Protein AF-A0A935AKH1-F1 (afdb_monomer_lite)

Secondary structure (DSSP, 8-state):
-PPP------PPP---SS-SSS-HHHHHHHT--TT-TTS--GGG--S-------SSSSSS-HHHHHHTTTT-TT------TT-TTS--GGG--S-------SSSSSS-HHHHHHTTTT-TT-TTS---TT-TTS--TTT-----TTGGGS-SS-SS--TTT-SSTTS-----EEEEEETTS-EEEESSTTSS--TTSS-EEEEEE-S--SEEEEETTTTEEEEE--GGGTTSEEEEEEEEEE--SSSPEEEEEEEEEEEE------------------TT--S---THHHHTT-STTPPPSS-SSPPPPS-----SS---------S-----S-SS-----SS------

Radius of gyration: 46.67 Å; chains: 1; bounding box: 140×55×123 Å

Foldseek 3Di:
DDDDDDDDDDDPPQDQQQQLQAHPVNCVVVVFDSNDSLRDDLVRRDGQGDAQDQNQQLQAGSNCQQCPPVSHHVPHPPADSNDSLRDDLVRRDGQGDAQDQNCQLQAGSNCQCCFPVSHNVVPPRHFDSNQSLTDDPVRHHHGDPVQQQDQNLFQQDRNVRAPCSNAFWFEAAEEEAEAPDKDKDQRCPPGRHDALRQKDKDFPDKFFPFDWDDHSNRNIIITHGDPVCAQHKIKTKMKIWDVPPPPIRIDIYMYIYHYHYDDDDDPDDDDDDADDDDPPDPDDHDCVCVVQQNPQQGDGPDDPDDDDDRDDDPPDDDDDDPDDPDPDDDPPDDPDDDDDPDDDDDDDD

Sequence (349 aa):
MCDQATVTITIPASGDSDGDGVTDAQESIDGTDPNNPCSLVLASVSQIATSTGDCDGDGVTNAAEINGPDGAVGGGDGTNPTNPCSLNVSQVTLTATSTGDCDGDGVTNADEINGTDGNPLTTTDNTDANDPCDDNAVDQGTPSATWLAADCDGDGNPNSTDNNPLTPTALNDSGTAALGSTTTINILSNDDFLPNDGNTITRTGGTAGGTVTFNPITGTMDYTPLASEVGTSVTVIYTVCNPVPNPDVCATATVTINVISSCVTPILKVLLEGPIVDNGSTGTMTTKLFNLGYLPGQQPSTFLGIATPAGQPYDTAPWFYAGSEGDAYTTALGSQSRISNQYNRLGFG

Structure (mmCIF, N/CA/C/O backbone):
data_AF-A0A935AKH1-F1
#
_entry.id   AF-A0A935AKH1-F1
#
loop_
_atom_site.group_PDB
_atom_site.id
_atom_site.type_symbol
_atom_site.label_atom_id
_atom_site.label_alt_id
_atom_site.label_comp_id
_atom_site.label_asym_id
_atom_site.label_entity_id
_atom_site.label_seq_id
_atom_site.pdbx_PDB_ins_code
_atom_site.Cartn_x
_atom_site.Cartn_y
_atom_site.Cartn_z
_atom_site.occupancy
_atom_site.B_iso_or_equiv
_atom_site.auth_seq_id
_atom_site.auth_comp_id
_atom_site.auth_asym_id
_atom_site.auth_atom_id
_atom_site.pdbx_PDB_model_num
ATOM 1 N N . MET A 1 1 ? 67.506 -9.801 -47.877 1.00 52.47 1 MET A N 1
ATOM 2 C CA . MET A 1 1 ? 66.490 -9.530 -46.843 1.00 52.47 1 MET A CA 1
ATOM 3 C C . MET A 1 1 ? 65.320 -8.892 -47.554 1.00 52.47 1 MET A C 1
ATOM 5 O O . MET A 1 1 ? 65.540 -7.912 -48.251 1.00 52.47 1 MET A O 1
ATOM 9 N N . CYS A 1 2 ? 64.142 -9.503 -47.498 1.00 60.38 2 CYS A N 1
ATOM 10 C CA . CYS A 1 2 ? 62.928 -8.878 -48.010 1.00 60.38 2 CYS A CA 1
ATOM 11 C C . CYS A 1 2 ? 62.352 -8.048 -46.865 1.00 60.38 2 CYS A C 1
ATOM 13 O O . CYS A 1 2 ? 62.037 -8.623 -45.824 1.00 60.38 2 CYS A O 1
ATOM 15 N N . ASP A 1 3 ? 62.270 -6.732 -47.043 1.00 67.00 3 ASP A N 1
ATOM 16 C CA . ASP A 1 3 ? 61.523 -5.880 -46.123 1.00 67.00 3 ASP A CA 1
ATOM 17 C C . ASP A 1 3 ? 60.034 -6.134 -46.333 1.00 67.00 3 ASP A C 1
ATOM 19 O O . ASP A 1 3 ? 59.537 -6.115 -47.462 1.00 67.00 3 ASP A O 1
ATOM 23 N N . GLN A 1 4 ? 59.330 -6.398 -45.238 1.00 72.50 4 GLN A N 1
ATOM 24 C CA . GLN A 1 4 ? 57.878 -6.349 -45.213 1.00 72.50 4 GLN A CA 1
ATOM 25 C C . GLN A 1 4 ? 57.460 -4.997 -44.648 1.00 72.50 4 GLN A C 1
ATOM 27 O O . GLN A 1 4 ? 57.942 -4.583 -43.595 1.00 72.50 4 GLN A O 1
ATOM 32 N N . ALA A 1 5 ? 56.549 -4.331 -45.352 1.00 71.38 5 ALA A N 1
ATOM 33 C CA . ALA A 1 5 ? 55.847 -3.159 -44.862 1.00 71.38 5 ALA A CA 1
ATOM 34 C C . ALA A 1 5 ? 54.403 -3.561 -44.563 1.00 71.38 5 ALA A C 1
ATOM 36 O O . ALA A 1 5 ? 53.692 -4.046 -45.444 1.00 71.38 5 ALA A O 1
ATOM 37 N N . THR A 1 6 ? 53.982 -3.361 -43.319 1.00 74.31 6 THR A N 1
ATOM 38 C CA . THR A 1 6 ? 52.599 -3.570 -42.894 1.00 74.31 6 THR A CA 1
ATOM 39 C C . THR A 1 6 ? 51.858 -2.243 -43.011 1.00 74.31 6 THR A C 1
ATOM 41 O O . THR A 1 6 ? 52.275 -1.249 -42.420 1.00 74.31 6 THR A O 1
ATOM 44 N N . VAL A 1 7 ? 50.771 -2.222 -43.783 1.00 70.94 7 VAL A N 1
ATOM 45 C CA . VAL A 1 7 ? 49.838 -1.091 -43.848 1.00 70.94 7 VAL A CA 1
ATOM 46 C C . VAL A 1 7 ? 48.686 -1.392 -42.901 1.00 70.94 7 VAL A C 1
ATOM 48 O O . VAL A 1 7 ? 47.939 -2.343 -43.119 1.00 70.94 7 VAL A O 1
ATOM 51 N N . THR A 1 8 ? 48.541 -0.582 -41.858 1.00 66.38 8 THR A N 1
ATOM 52 C CA . THR A 1 8 ? 47.370 -0.619 -40.981 1.00 66.38 8 THR A CA 1
ATOM 53 C C . THR A 1 8 ? 46.336 0.355 -41.537 1.00 66.38 8 THR A C 1
ATOM 55 O O . THR A 1 8 ? 46.563 1.563 -41.537 1.00 66.38 8 THR A O 1
ATOM 58 N N . ILE A 1 9 ? 45.221 -0.167 -42.051 1.00 68.88 9 ILE A N 1
ATOM 59 C CA . ILE A 1 9 ? 44.041 0.631 -42.399 1.00 68.88 9 ILE A CA 1
ATOM 60 C C . ILE A 1 9 ? 43.124 0.597 -41.182 1.00 68.88 9 ILE A C 1
ATOM 62 O O . ILE A 1 9 ? 42.572 -0.452 -40.859 1.00 68.88 9 ILE A O 1
ATOM 66 N N . THR A 1 10 ? 42.970 1.731 -40.507 1.00 55.59 10 THR A N 1
ATOM 67 C CA . THR A 1 10 ? 41.922 1.906 -39.500 1.00 55.59 10 THR A CA 1
ATOM 68 C C . THR A 1 10 ? 40.667 2.365 -40.232 1.00 55.59 10 THR A C 1
ATOM 70 O O . THR A 1 10 ? 40.641 3.477 -40.758 1.00 55.59 10 THR A O 1
ATOM 73 N N . ILE A 1 11 ? 39.650 1.508 -40.314 1.00 57.16 11 ILE A N 1
ATOM 74 C CA . ILE A 1 11 ? 38.306 1.950 -40.698 1.00 57.16 11 ILE A CA 1
ATOM 75 C C . ILE A 1 11 ? 37.752 2.671 -39.460 1.00 57.16 11 ILE A C 1
ATOM 77 O O . ILE A 1 11 ? 37.798 2.071 -38.382 1.00 57.16 11 ILE A O 1
ATOM 81 N N . PRO A 1 12 ? 37.324 3.945 -39.546 1.00 54.28 12 PRO A N 1
ATOM 82 C CA . PRO A 1 12 ? 36.590 4.549 -38.441 1.00 54.28 12 PRO A CA 1
ATOM 83 C C . PRO A 1 12 ? 35.407 3.635 -38.122 1.00 54.28 12 PRO A C 1
ATOM 85 O O . PRO A 1 12 ? 34.821 3.078 -39.052 1.00 54.28 12 PRO A O 1
ATOM 88 N N . ALA A 1 13 ? 35.101 3.432 -36.837 1.00 59.53 13 ALA A N 1
ATOM 89 C CA . ALA A 1 13 ? 33.867 2.750 -36.467 1.00 59.53 13 ALA A CA 1
ATOM 90 C C . ALA A 1 13 ? 32.735 3.363 -37.304 1.00 59.53 13 ALA A C 1
ATOM 92 O O . ALA A 1 13 ? 32.720 4.583 -37.506 1.00 59.53 13 ALA A O 1
ATOM 93 N N . SER A 1 14 ? 31.907 2.512 -37.910 1.00 68.81 14 SER A N 1
ATOM 94 C CA . SER A 1 14 ? 30.704 2.953 -38.615 1.00 68.81 14 SER A CA 1
ATOM 95 C C . SER A 1 14 ? 30.024 4.013 -37.755 1.00 68.81 14 SER A C 1
ATOM 97 O O . SER A 1 14 ? 29.834 3.778 -36.562 1.00 68.81 14 SER A O 1
ATOM 99 N N . GLY A 1 15 ? 29.787 5.192 -38.338 1.00 86.69 15 GLY A N 1
ATOM 100 C CA . GLY A 1 15 ? 29.169 6.300 -37.620 1.00 86.69 15 GLY A CA 1
ATOM 101 C C . GLY A 1 15 ? 27.880 5.838 -36.951 1.00 86.69 15 GLY A C 1
ATOM 102 O O . GLY A 1 15 ? 27.186 4.977 -37.489 1.00 86.69 15 GLY A O 1
ATOM 103 N N . ASP A 1 16 ? 27.659 6.360 -35.759 1.00 91.75 16 ASP A N 1
ATOM 104 C CA . ASP A 1 16 ? 26.397 6.332 -35.037 1.00 91.75 16 ASP A CA 1
ATOM 105 C C . ASP A 1 16 ? 26.045 7.814 -34.883 1.00 91.75 16 ASP A C 1
ATOM 107 O O . ASP A 1 16 ? 26.740 8.559 -34.177 1.00 91.75 16 ASP A O 1
ATOM 111 N N . SER A 1 17 ? 25.131 8.281 -35.730 1.00 94.06 17 SER A N 1
ATOM 112 C CA . SER A 1 17 ? 24.867 9.705 -35.924 1.00 94.06 17 SER A CA 1
ATOM 113 C C . SER A 1 17 ? 23.978 10.300 -34.828 1.00 94.06 17 SER A C 1
ATOM 115 O O . SER A 1 17 ? 24.107 11.499 -34.553 1.00 94.06 17 SER A O 1
ATOM 117 N N . ASP A 1 18 ? 23.135 9.501 -34.174 1.00 93.25 18 ASP A N 1
ATOM 118 C CA . ASP A 1 18 ? 22.267 9.930 -33.070 1.00 93.25 18 ASP A CA 1
ATOM 119 C C . ASP A 1 18 ? 22.686 9.418 -31.683 1.00 93.25 18 ASP A C 1
ATOM 121 O O . ASP A 1 18 ? 22.191 9.914 -30.664 1.00 93.25 18 ASP A O 1
ATOM 125 N N . GLY A 1 19 ? 23.666 8.520 -31.630 1.00 93.06 19 GLY A N 1
ATOM 126 C CA . GLY A 1 19 ? 24.268 8.028 -30.407 1.00 93.06 19 GLY A CA 1
ATOM 127 C C . GLY A 1 19 ? 23.458 6.933 -29.718 1.00 93.06 19 GLY A C 1
ATOM 128 O O . GLY A 1 19 ? 23.637 6.764 -28.508 1.00 93.06 19 GLY A O 1
ATOM 129 N N . ASP A 1 20 ? 22.553 6.231 -30.396 1.00 92.31 20 ASP A N 1
ATOM 130 C CA . ASP A 1 20 ? 21.750 5.151 -29.806 1.00 92.31 20 ASP A CA 1
ATOM 131 C C . ASP A 1 20 ? 22.506 3.812 -29.650 1.00 92.31 20 ASP A C 1
ATOM 133 O O . ASP A 1 20 ? 21.979 2.845 -29.100 1.00 92.31 20 ASP A O 1
ATOM 137 N N . GLY A 1 21 ? 23.771 3.745 -30.076 1.00 91.06 21 GLY A N 1
ATOM 138 C CA . GLY A 1 21 ? 24.605 2.547 -29.993 1.00 91.06 21 GLY A CA 1
ATOM 139 C C . GLY A 1 21 ? 24.382 1.544 -31.134 1.00 91.06 21 GLY A C 1
ATOM 140 O O . GLY A 1 21 ? 25.102 0.535 -31.215 1.00 91.06 21 GLY A O 1
ATOM 141 N N . VAL A 1 22 ? 23.437 1.804 -32.037 1.00 92.62 22 VAL A N 1
ATOM 142 C CA . VAL A 1 22 ? 23.293 1.162 -33.345 1.00 92.62 22 VAL A CA 1
ATOM 143 C C . VAL A 1 22 ? 24.094 1.981 -34.366 1.00 92.62 22 VAL A C 1
ATOM 145 O O . VAL A 1 22 ? 24.431 3.138 -34.173 1.00 92.62 22 VAL A O 1
ATOM 148 N N . THR A 1 23 ? 24.572 1.339 -35.429 1.00 94.38 23 THR A N 1
ATOM 149 C CA . THR A 1 23 ? 25.390 2.033 -36.442 1.00 94.38 23 THR A CA 1
ATOM 150 C C . THR A 1 23 ? 24.501 2.482 -37.594 1.00 94.38 23 THR A C 1
ATOM 152 O O . THR A 1 23 ? 23.679 1.671 -38.020 1.00 94.38 23 THR A O 1
ATOM 155 N N . ASP A 1 24 ? 24.767 3.632 -38.225 1.00 94.62 24 ASP A N 1
ATOM 156 C CA . ASP A 1 24 ? 23.987 4.136 -39.374 1.00 94.62 24 ASP A CA 1
ATOM 157 C C . ASP A 1 24 ? 23.823 3.067 -40.485 1.00 94.62 24 ASP A C 1
ATOM 159 O O . ASP A 1 24 ? 22.834 2.999 -41.220 1.00 94.62 24 ASP A O 1
ATOM 163 N N . ALA A 1 25 ? 24.840 2.208 -40.642 1.00 93.75 25 ALA A N 1
ATOM 164 C CA . ALA A 1 25 ? 24.838 1.109 -41.602 1.00 93.75 25 ALA A CA 1
ATOM 165 C C . ALA A 1 25 ? 23.914 -0.050 -41.190 1.00 93.75 25 ALA A C 1
ATOM 167 O O . ALA A 1 25 ? 23.281 -0.656 -42.055 1.00 93.75 25 ALA A O 1
ATOM 168 N N . GLN A 1 26 ? 23.862 -0.365 -39.896 1.00 95.50 26 GLN A N 1
ATOM 169 C CA . GLN A 1 26 ? 22.974 -1.376 -39.322 1.00 95.50 26 GLN A CA 1
ATOM 170 C C . GLN A 1 26 ? 21.524 -0.883 -39.324 1.00 95.50 26 GLN A C 1
ATOM 172 O O . GLN A 1 26 ? 20.628 -1.619 -39.719 1.00 95.50 26 GLN A O 1
ATOM 177 N N . GLU A 1 27 ? 21.299 0.389 -39.035 1.00 95.62 27 GLU A N 1
ATOM 178 C CA . GLU A 1 27 ? 19.983 1.018 -39.112 1.00 95.62 27 GLU A CA 1
ATOM 179 C C . GLU A 1 27 ? 19.415 1.045 -40.529 1.00 95.62 27 GLU A C 1
ATOM 181 O O . GLU A 1 27 ? 18.243 0.748 -40.758 1.00 95.62 27 GLU A O 1
ATOM 186 N N . SER A 1 28 ? 20.269 1.273 -41.531 1.00 94.62 28 SER A N 1
ATOM 187 C CA . SER A 1 28 ? 19.867 1.119 -42.930 1.00 94.62 28 SER A CA 1
ATOM 188 C C . SER A 1 28 ? 19.443 -0.316 -43.282 1.00 94.62 28 SER A C 1
ATOM 190 O O . SER A 1 28 ? 18.706 -0.491 -44.258 1.00 94.62 28 SER A O 1
ATOM 192 N N . ILE A 1 29 ? 19.938 -1.333 -42.568 1.00 95.50 29 ILE A N 1
ATOM 193 C CA . ILE A 1 29 ? 19.536 -2.738 -42.743 1.00 95.50 29 ILE A CA 1
ATOM 194 C C . ILE A 1 29 ? 18.216 -3.000 -42.013 1.00 95.50 29 ILE A C 1
ATOM 196 O O . ILE A 1 29 ? 17.336 -3.652 -42.580 1.00 95.50 29 ILE A O 1
ATOM 200 N N . ASP A 1 30 ? 18.075 -2.469 -40.801 1.00 95.38 30 ASP A N 1
ATOM 201 C CA . ASP A 1 30 ? 16.908 -2.667 -39.938 1.00 95.38 30 ASP A CA 1
ATOM 202 C C . ASP A 1 30 ? 15.709 -1.791 -40.345 1.00 95.38 30 ASP A C 1
ATOM 204 O O . ASP A 1 30 ? 14.566 -2.093 -39.999 1.00 95.38 30 ASP A O 1
ATOM 208 N N . GLY A 1 31 ? 15.942 -0.759 -41.162 1.00 95.44 31 GLY A N 1
ATOM 209 C CA . GLY A 1 31 ? 14.920 0.178 -41.624 1.00 95.44 31 GLY A CA 1
ATOM 210 C C . GLY A 1 31 ? 14.567 1.252 -40.593 1.00 95.44 31 GLY A C 1
ATOM 211 O O . GLY A 1 31 ? 13.449 1.769 -40.636 1.00 95.44 31 GLY A O 1
ATOM 212 N N . THR A 1 32 ? 15.494 1.561 -39.688 1.00 96.56 32 THR A N 1
ATOM 213 C CA . THR A 1 32 ? 15.386 2.613 -38.668 1.00 96.56 32 THR A CA 1
ATOM 214 C C . THR A 1 32 ? 15.976 3.937 -39.177 1.00 96.56 32 THR A C 1
ATOM 216 O O . THR A 1 32 ? 16.558 3.974 -40.265 1.00 96.56 32 THR A O 1
ATOM 219 N N . ASP A 1 33 ? 15.738 5.049 -38.471 1.00 95.44 33 ASP A N 1
ATOM 220 C CA . ASP A 1 33 ? 16.237 6.384 -38.845 1.00 95.44 33 ASP A CA 1
ATOM 221 C C . ASP A 1 33 ? 17.557 6.720 -38.128 1.00 95.44 33 ASP A C 1
ATOM 223 O O . ASP A 1 33 ? 17.484 7.024 -36.942 1.00 95.44 33 ASP A O 1
ATOM 227 N N . PRO A 1 34 ? 18.694 6.834 -38.854 1.00 95.12 34 PRO A N 1
ATOM 228 C CA . PRO A 1 34 ? 20.008 7.089 -38.253 1.00 95.12 34 PRO A CA 1
ATOM 229 C C . PRO A 1 34 ? 20.215 8.421 -37.542 1.00 95.12 34 PRO A C 1
ATOM 231 O O . PRO A 1 3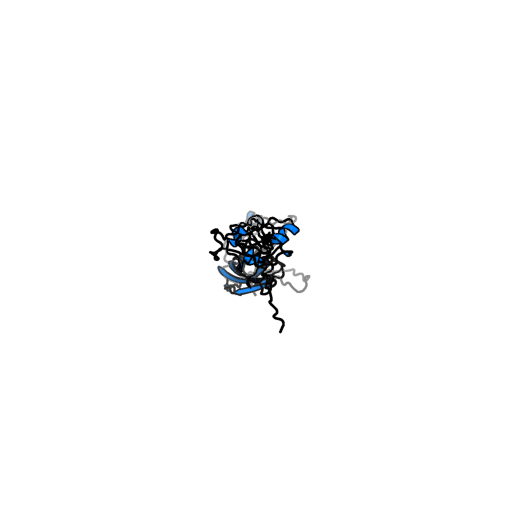4 ? 21.326 8.756 -37.147 1.00 95.12 34 PRO A O 1
ATOM 234 N N . ASN A 1 35 ? 19.199 9.278 -37.503 1.00 95.50 35 ASN A N 1
ATOM 235 C CA . ASN A 1 35 ? 19.272 10.567 -36.819 1.00 95.50 35 ASN A CA 1
ATOM 236 C C . ASN A 1 35 ? 18.228 10.678 -35.703 1.00 95.50 35 ASN A C 1
ATOM 238 O O . ASN A 1 35 ? 17.966 11.789 -35.227 1.00 95.50 35 ASN A O 1
ATOM 242 N N . ASN A 1 36 ? 17.583 9.574 -35.335 1.00 95.62 36 ASN A N 1
ATOM 243 C CA . ASN A 1 36 ? 16.564 9.531 -34.309 1.00 95.62 36 ASN A CA 1
ATOM 244 C C . ASN A 1 36 ? 16.854 8.394 -33.319 1.00 95.62 36 ASN A C 1
ATOM 246 O O . ASN A 1 36 ? 16.459 7.256 -33.580 1.00 95.62 36 ASN A O 1
ATOM 250 N N . PRO A 1 37 ? 17.361 8.715 -32.115 1.00 94.56 37 PRO A N 1
ATOM 251 C CA . PRO A 1 37 ? 17.807 7.694 -31.175 1.00 94.56 37 PRO A CA 1
ATOM 252 C C . PRO A 1 37 ? 16.653 6.873 -30.576 1.00 94.56 37 PRO A C 1
ATOM 254 O O . PRO A 1 37 ? 16.883 5.873 -29.907 1.00 94.56 37 PRO A O 1
ATOM 257 N N . CYS A 1 38 ? 15.400 7.288 -30.802 1.00 96.06 38 CYS A N 1
ATOM 258 C CA . CYS A 1 38 ? 14.198 6.537 -30.423 1.00 96.06 38 CYS A CA 1
ATOM 259 C C . CYS A 1 38 ? 13.724 5.576 -31.518 1.00 96.06 38 CYS A C 1
ATOM 261 O O . CYS A 1 38 ? 12.693 4.921 -31.368 1.00 96.06 38 CYS A O 1
ATOM 263 N N . SER A 1 39 ? 14.421 5.528 -32.654 1.00 96.06 39 SER A N 1
ATOM 264 C CA . SER A 1 39 ? 14.113 4.634 -33.762 1.00 96.06 39 SER A CA 1
ATOM 265 C C . SER A 1 39 ? 14.889 3.317 -33.689 1.00 96.06 39 SER A C 1
ATOM 267 O O . SER A 1 39 ? 14.785 2.543 -34.633 1.00 96.06 39 SER A O 1
ATOM 269 N N . LEU A 1 40 ? 15.634 3.040 -32.622 1.00 92.69 40 LEU A N 1
ATOM 270 C CA . LEU A 1 40 ? 16.550 1.905 -32.532 1.00 92.69 40 LEU A CA 1
ATOM 271 C C . LEU A 1 40 ? 15.873 0.522 -32.537 1.00 92.69 40 LEU A C 1
ATOM 273 O O . LEU A 1 40 ? 14.742 0.333 -32.084 1.00 92.69 40 LEU A O 1
ATOM 277 N N . VAL A 1 41 ? 16.626 -0.496 -32.962 1.00 93.06 41 VAL A N 1
ATOM 278 C CA . VAL A 1 41 ? 16.338 -1.903 -32.642 1.00 93.06 41 VAL A CA 1
ATOM 279 C C . VAL A 1 41 ? 17.305 -2.341 -31.549 1.00 93.06 41 VAL A C 1
ATOM 281 O O . VAL A 1 41 ? 18.489 -2.533 -31.810 1.00 93.06 41 VAL A O 1
ATOM 284 N N . LEU A 1 42 ? 16.800 -2.564 -30.332 1.00 89.88 42 LEU A N 1
ATOM 285 C CA . LEU A 1 42 ? 17.633 -2.861 -29.156 1.00 89.88 42 LEU A CA 1
ATOM 286 C C . LEU A 1 42 ? 18.575 -4.068 -29.353 1.00 89.88 42 LEU A C 1
ATOM 288 O O . LEU A 1 42 ? 19.709 -4.070 -28.887 1.00 89.88 42 LEU A O 1
ATOM 292 N N . ALA A 1 43 ? 18.146 -5.088 -30.104 1.00 89.62 43 ALA A N 1
ATOM 293 C CA . ALA A 1 43 ? 18.972 -6.263 -30.411 1.00 89.62 43 ALA A CA 1
ATOM 294 C C . ALA A 1 43 ? 20.143 -5.982 -31.379 1.00 89.62 43 ALA A C 1
ATOM 296 O O . ALA A 1 43 ? 21.029 -6.827 -31.520 1.00 89.62 43 ALA A O 1
ATOM 297 N N . SER A 1 44 ? 20.134 -4.830 -32.052 1.00 92.00 44 SER A N 1
ATOM 298 C CA . SER A 1 44 ? 21.147 -4.397 -33.021 1.00 92.00 44 SER A CA 1
ATOM 299 C C . SER A 1 44 ? 22.206 -3.472 -32.413 1.00 92.00 44 SER A C 1
ATOM 301 O O . SER A 1 44 ? 23.173 -3.119 -33.096 1.00 92.00 44 SER A O 1
ATOM 303 N N . VAL A 1 45 ? 22.061 -3.104 -31.135 1.00 90.00 45 VAL A N 1
ATOM 304 C CA . VAL A 1 45 ? 23.052 -2.308 -30.405 1.00 90.00 45 VAL A CA 1
ATOM 305 C C . VAL A 1 45 ? 24.396 -3.037 -30.404 1.00 90.00 45 VAL A C 1
ATOM 307 O O . VAL A 1 45 ? 24.507 -4.206 -30.030 1.00 90.00 45 VAL A O 1
ATOM 310 N N . SER A 1 46 ? 25.439 -2.338 -30.846 1.00 89.12 46 SER A N 1
ATOM 311 C CA . SER A 1 46 ? 26.790 -2.897 -30.987 1.00 89.12 46 SER A CA 1
ATOM 312 C C . SER A 1 46 ? 27.910 -1.930 -30.593 1.00 89.12 46 SER A C 1
ATOM 314 O O . SER A 1 46 ? 29.081 -2.321 -30.579 1.00 89.12 46 SER A O 1
ATOM 316 N N . GLN A 1 47 ? 27.564 -0.692 -30.239 1.00 88.19 47 GLN A N 1
ATOM 317 C CA . GLN A 1 47 ? 28.466 0.345 -29.745 1.00 88.19 47 GLN A CA 1
ATOM 318 C C . GLN A 1 47 ? 27.986 0.878 -28.388 1.00 88.19 47 GLN A C 1
ATOM 320 O O . GLN A 1 47 ? 26.889 0.563 -27.938 1.00 88.19 47 GLN A O 1
ATOM 325 N N . ILE A 1 48 ? 28.839 1.661 -27.721 1.00 86.62 48 ILE A N 1
ATOM 326 C CA . ILE A 1 48 ? 28.448 2.391 -26.509 1.00 86.62 48 ILE A CA 1
ATOM 327 C C . ILE A 1 48 ? 27.486 3.497 -26.927 1.00 86.62 48 ILE A C 1
ATOM 329 O O . ILE A 1 48 ? 27.871 4.359 -27.720 1.00 86.62 48 ILE A O 1
ATOM 333 N N . ALA A 1 49 ? 26.280 3.489 -26.366 1.00 90.06 49 ALA A N 1
ATOM 334 C CA . ALA A 1 49 ? 25.318 4.557 -26.585 1.00 90.06 49 ALA A CA 1
ATOM 335 C C . ALA A 1 49 ? 25.800 5.853 -25.914 1.00 90.06 49 ALA A C 1
ATOM 337 O O . ALA A 1 49 ? 26.385 5.843 -24.830 1.00 90.06 49 ALA A O 1
ATOM 338 N N . THR A 1 50 ? 25.567 6.988 -26.561 1.00 91.88 50 THR A N 1
ATOM 339 C CA . THR A 1 50 ? 25.913 8.328 -26.061 1.00 91.88 50 THR A CA 1
ATOM 340 C C . THR A 1 50 ? 24.725 9.287 -26.052 1.00 91.88 50 THR A C 1
ATOM 342 O O . THR A 1 50 ? 24.856 10.410 -25.562 1.00 91.88 50 THR A O 1
ATOM 345 N N . SER A 1 51 ? 23.567 8.848 -26.550 1.00 92.62 51 SER A N 1
ATOM 346 C CA . SER A 1 51 ? 22.326 9.609 -26.530 1.00 92.62 51 SER A CA 1
ATOM 347 C C . SER A 1 51 ? 21.881 9.892 -25.094 1.00 92.62 51 SER A C 1
ATOM 349 O O . SER A 1 51 ? 21.591 8.988 -24.314 1.00 92.62 51 SER A O 1
ATOM 351 N N . THR A 1 52 ? 21.824 11.176 -24.745 1.00 93.00 52 THR A N 1
ATOM 352 C CA . THR A 1 52 ? 21.324 11.660 -23.448 1.00 93.00 52 THR A CA 1
ATOM 353 C C . THR A 1 52 ? 19.830 11.992 -23.494 1.00 93.00 52 THR A C 1
ATOM 355 O O . THR A 1 52 ? 19.352 12.731 -22.636 1.00 93.00 52 THR A O 1
ATOM 358 N N . GLY A 1 53 ? 19.130 11.572 -24.552 1.00 94.38 53 GLY A N 1
ATOM 359 C CA . GLY A 1 53 ? 17.674 11.656 -24.627 1.00 94.38 53 GLY A CA 1
ATOM 360 C C . GLY A 1 53 ? 17.012 10.593 -23.754 1.00 94.38 53 GLY A C 1
ATOM 361 O O . GLY A 1 53 ? 17.700 9.736 -23.208 1.00 94.38 53 GLY A O 1
ATOM 362 N N . ASP A 1 54 ? 15.694 10.680 -23.656 1.00 95.62 54 ASP A N 1
ATOM 363 C CA . ASP A 1 54 ? 14.816 9.761 -22.933 1.00 95.62 54 ASP A CA 1
ATOM 364 C C . ASP A 1 54 ? 13.627 9.496 -23.863 1.00 95.62 54 ASP A C 1
ATOM 366 O O . ASP A 1 54 ? 12.854 10.407 -24.185 1.00 95.62 54 ASP A O 1
ATOM 370 N N . CYS A 1 55 ? 13.602 8.303 -24.444 1.00 95.50 55 CYS A N 1
ATOM 371 C CA . CYS A 1 55 ? 12.719 7.983 -25.557 1.00 95.50 55 CYS A CA 1
ATOM 372 C C . CYS A 1 55 ? 11.337 7.493 -25.127 1.00 95.50 55 CYS A C 1
ATOM 374 O O . CYS A 1 55 ? 10.382 7.661 -25.894 1.00 95.50 55 CYS A O 1
ATOM 376 N N . ASP A 1 56 ? 11.209 6.932 -23.931 1.00 95.81 56 ASP A N 1
ATOM 377 C CA . ASP A 1 56 ? 9.937 6.489 -23.364 1.00 95.81 56 ASP A CA 1
ATOM 378 C C . ASP A 1 56 ? 9.423 7.378 -22.226 1.00 95.81 56 ASP A C 1
ATOM 380 O O . ASP A 1 56 ? 8.249 7.283 -21.854 1.00 95.81 56 ASP A O 1
ATOM 384 N N . GLY A 1 57 ? 10.237 8.327 -21.773 1.00 96.25 57 GLY A N 1
ATOM 385 C CA . GLY A 1 57 ? 9.866 9.341 -20.807 1.00 96.25 57 GLY A CA 1
ATOM 386 C C . GLY A 1 57 ? 9.992 8.872 -19.362 1.00 96.25 57 GLY A C 1
ATOM 387 O O . GLY A 1 57 ? 9.341 9.474 -18.506 1.00 96.25 57 GLY A O 1
ATOM 388 N N . ASP A 1 58 ? 10.735 7.811 -19.066 1.00 95.38 58 ASP A N 1
ATOM 389 C CA . ASP A 1 58 ? 10.877 7.278 -17.708 1.00 95.38 58 ASP A CA 1
ATOM 390 C C . ASP A 1 58 ? 11.894 8.045 -16.834 1.00 95.38 58 ASP A C 1
ATOM 392 O O . ASP A 1 58 ? 12.107 7.719 -15.668 1.00 95.38 58 ASP A O 1
ATOM 396 N N . GLY A 1 59 ? 12.502 9.112 -17.363 1.00 94.69 59 GLY A N 1
ATOM 397 C CA . GLY A 1 59 ? 13.475 9.937 -16.650 1.00 94.69 59 GLY A CA 1
ATOM 398 C C . GLY A 1 59 ? 14.889 9.345 -16.609 1.00 94.69 59 GLY A C 1
ATOM 399 O O . GLY A 1 59 ? 15.809 9.977 -16.061 1.00 94.69 59 GLY A O 1
ATOM 400 N N . VAL A 1 60 ? 15.102 8.170 -17.201 1.00 93.50 60 VAL A N 1
ATOM 401 C CA . VAL A 1 60 ? 16.405 7.551 -17.437 1.00 93.50 60 VAL A CA 1
ATOM 402 C C . VAL A 1 60 ? 16.846 7.868 -18.869 1.00 93.50 60 VAL A C 1
ATOM 404 O O . VAL A 1 60 ? 16.064 7.955 -19.805 1.00 93.50 60 VAL A O 1
ATOM 407 N N . THR A 1 61 ? 18.136 8.148 -19.066 1.00 94.12 61 THR A N 1
ATOM 408 C CA . THR A 1 61 ? 18.637 8.423 -20.423 1.00 94.12 61 THR A CA 1
ATOM 409 C C . THR A 1 61 ? 18.828 7.128 -21.205 1.00 94.12 61 THR A C 1
ATOM 411 O O . THR A 1 61 ? 19.414 6.201 -20.646 1.00 94.12 61 THR A O 1
ATOM 414 N N . ASN A 1 62 ? 18.578 7.135 -22.516 1.00 92.38 62 ASN A N 1
ATOM 415 C CA . ASN A 1 62 ? 18.825 5.990 -23.403 1.00 92.38 62 ASN A CA 1
ATOM 416 C C . ASN A 1 62 ? 20.236 5.399 -23.224 1.00 92.38 62 ASN A C 1
ATOM 418 O O . ASN A 1 62 ? 20.429 4.187 -23.206 1.00 92.38 62 ASN A O 1
ATOM 422 N N . ALA A 1 63 ? 21.262 6.251 -23.088 1.00 90.75 63 ALA A N 1
ATOM 423 C CA . ALA A 1 63 ? 22.628 5.790 -22.857 1.00 90.75 63 ALA A CA 1
ATOM 424 C C . ALA A 1 63 ? 22.819 5.113 -21.490 1.00 90.75 63 ALA A C 1
ATOM 426 O O . ALA A 1 63 ? 23.643 4.206 -21.386 1.00 90.75 63 ALA A O 1
ATOM 427 N N . ALA A 1 64 ? 22.114 5.551 -20.447 1.00 90.12 64 ALA A N 1
ATOM 428 C CA . ALA A 1 64 ? 22.180 4.916 -19.132 1.00 90.12 64 ALA A CA 1
ATOM 429 C C . ALA A 1 64 ? 21.533 3.528 -19.158 1.00 90.12 64 ALA A C 1
ATOM 431 O O . ALA A 1 64 ? 22.121 2.601 -18.619 1.00 90.12 64 ALA A O 1
ATOM 432 N N . GLU A 1 65 ? 20.408 3.386 -19.850 1.00 90.88 65 GLU A N 1
ATOM 433 C CA . GLU A 1 65 ? 19.695 2.117 -20.017 1.00 90.88 65 GLU A CA 1
ATOM 434 C C . GLU A 1 65 ? 20.453 1.116 -20.902 1.00 90.88 65 GLU A C 1
ATOM 436 O O . GLU A 1 65 ? 20.595 -0.063 -20.592 1.00 90.88 65 GLU A O 1
ATOM 441 N N . ILE A 1 66 ? 21.016 1.577 -22.023 1.00 88.81 66 ILE A N 1
ATOM 442 C CA . ILE A 1 66 ? 21.737 0.694 -22.951 1.00 88.81 66 ILE A CA 1
ATOM 443 C C . ILE A 1 66 ? 23.080 0.237 -22.370 1.00 88.81 66 ILE A C 1
ATOM 445 O O . ILE A 1 66 ? 23.483 -0.919 -22.544 1.00 88.81 66 ILE A O 1
ATOM 449 N N . ASN A 1 67 ? 23.814 1.147 -21.724 1.00 85.19 67 ASN A N 1
ATOM 450 C CA . ASN A 1 67 ? 25.161 0.855 -21.233 1.00 85.19 67 ASN A CA 1
ATOM 451 C C . ASN A 1 67 ? 25.182 0.320 -19.796 1.00 85.19 67 ASN A C 1
ATOM 453 O O . ASN A 1 67 ? 26.219 -0.189 -19.375 1.00 85.19 67 ASN A O 1
ATOM 457 N N . GLY A 1 68 ? 24.092 0.475 -19.040 1.00 74.62 68 GLY A N 1
ATOM 458 C CA . GLY A 1 68 ? 24.010 0.144 -17.622 1.00 74.62 68 GLY A CA 1
ATOM 459 C C . GLY A 1 68 ? 24.983 0.918 -16.708 1.00 74.62 68 GLY A C 1
ATOM 460 O O . GLY A 1 68 ? 25.783 1.749 -17.156 1.00 74.62 68 GLY A O 1
ATOM 461 N N . PRO A 1 69 ? 24.979 0.621 -15.391 1.00 68.31 69 PRO A N 1
ATOM 462 C CA . PRO A 1 69 ? 25.877 1.227 -14.404 1.00 68.31 69 PRO A CA 1
ATOM 463 C C . PRO A 1 69 ? 27.365 0.918 -14.623 1.00 68.31 69 PRO A C 1
ATOM 465 O O . PRO A 1 69 ? 28.223 1.626 -14.091 1.00 68.31 69 PRO A O 1
ATOM 468 N N . ASP A 1 70 ? 27.690 -0.163 -15.344 1.00 63.44 70 ASP A N 1
ATOM 469 C CA . ASP A 1 70 ? 29.069 -0.593 -15.600 1.00 63.44 70 ASP A CA 1
ATOM 470 C C . ASP A 1 70 ? 29.698 0.075 -16.837 1.00 63.44 70 ASP A C 1
ATOM 472 O O . ASP A 1 70 ? 30.917 -0.013 -17.030 1.00 63.44 70 ASP A O 1
ATOM 476 N N . GLY A 1 71 ? 28.894 0.802 -17.626 1.00 61.28 71 GLY A N 1
ATOM 477 C CA . GLY A 1 71 ? 29.338 1.564 -18.789 1.00 61.28 71 GLY A CA 1
ATOM 478 C C . GLY A 1 71 ? 29.872 0.686 -19.922 1.00 61.28 71 GLY A C 1
ATOM 479 O O . GLY A 1 71 ? 30.723 1.146 -20.691 1.00 61.28 71 GLY A O 1
ATOM 480 N N . ALA A 1 72 ? 29.439 -0.576 -20.005 1.00 63.66 72 ALA A N 1
ATOM 481 C CA . ALA A 1 72 ? 29.891 -1.536 -21.005 1.00 63.66 72 ALA A CA 1
ATOM 482 C C . ALA A 1 72 ? 28.767 -1.926 -21.980 1.00 63.66 72 ALA A C 1
ATOM 484 O O . ALA A 1 72 ? 27.636 -2.194 -21.586 1.00 63.66 72 ALA A O 1
ATOM 485 N N . VAL A 1 73 ? 29.100 -2.047 -23.274 1.00 59.06 73 VAL A N 1
ATOM 486 C CA . VAL A 1 73 ? 28.168 -2.564 -24.294 1.00 59.06 73 VAL A CA 1
ATOM 487 C C . VAL A 1 73 ? 27.746 -3.982 -23.911 1.00 59.06 73 VAL A C 1
ATOM 489 O O . VAL A 1 73 ? 28.587 -4.884 -23.859 1.00 59.06 73 VAL A O 1
ATOM 492 N N . GLY A 1 74 ? 26.452 -4.186 -23.653 1.00 57.41 74 GLY A N 1
ATOM 493 C CA . GLY A 1 74 ? 25.914 -5.489 -23.257 1.00 57.41 74 GLY A CA 1
ATOM 494 C C . GLY A 1 74 ? 26.280 -5.925 -21.830 1.00 57.41 74 GLY A C 1
ATOM 495 O O . GLY A 1 74 ? 26.194 -7.119 -21.539 1.00 57.41 74 GLY A O 1
ATOM 496 N N . GLY A 1 75 ? 26.695 -4.984 -20.968 1.00 56.31 75 GLY A N 1
ATOM 497 C CA . GLY A 1 75 ? 26.856 -5.174 -19.518 1.00 56.31 75 GLY A CA 1
ATOM 498 C C . GLY A 1 75 ? 25.522 -5.312 -18.777 1.00 56.31 75 GLY A C 1
ATOM 499 O O . GLY A 1 75 ? 25.463 -6.021 -17.776 1.00 56.31 75 GLY A O 1
ATOM 500 N N . GLY A 1 76 ? 24.453 -4.746 -19.357 1.00 53.25 76 GLY A N 1
ATOM 501 C CA . GLY A 1 76 ? 23.047 -5.021 -19.059 1.00 53.25 76 GLY A CA 1
ATOM 502 C C . GLY A 1 76 ? 22.629 -4.676 -17.633 1.00 53.25 76 GLY A C 1
ATOM 503 O O . GLY A 1 76 ? 22.758 -5.503 -16.734 1.00 53.25 76 GLY A O 1
ATOM 504 N N . ASP A 1 77 ? 22.022 -3.508 -17.441 1.00 57.09 77 ASP A N 1
ATOM 505 C CA . ASP A 1 77 ? 21.067 -3.341 -16.337 1.00 57.09 77 ASP A CA 1
ATOM 506 C C . ASP A 1 77 ? 19.683 -3.919 -16.681 1.00 57.09 77 ASP A C 1
ATOM 508 O O . ASP A 1 77 ? 18.892 -4.196 -15.784 1.00 57.09 77 ASP A O 1
ATOM 512 N N . GLY A 1 78 ? 19.446 -4.191 -17.970 1.00 63.69 78 GLY A N 1
ATOM 513 C CA . GLY A 1 78 ? 18.249 -4.850 -18.466 1.00 63.69 78 GLY A CA 1
ATOM 514 C C . GLY A 1 78 ? 17.050 -3.924 -18.634 1.00 63.69 78 GLY A C 1
ATOM 515 O O . GLY A 1 78 ? 15.954 -4.458 -18.813 1.00 63.69 78 GLY A O 1
ATOM 516 N N . THR A 1 79 ? 17.231 -2.598 -18.599 1.00 87.25 79 THR A N 1
ATOM 517 C CA . THR A 1 79 ? 16.155 -1.660 -18.943 1.00 87.25 79 THR A CA 1
ATOM 518 C C . THR A 1 79 ? 16.058 -1.469 -20.462 1.00 87.25 79 THR A C 1
ATOM 520 O O . THR A 1 79 ? 16.866 -2.005 -21.231 1.00 87.25 79 THR A O 1
ATOM 523 N N . ASN A 1 80 ? 15.002 -0.815 -20.938 1.00 89.88 80 ASN A N 1
ATOM 524 C CA . ASN A 1 80 ? 14.698 -0.717 -22.359 1.00 89.88 80 ASN A CA 1
ATOM 525 C C . ASN A 1 80 ? 14.262 0.714 -22.681 1.00 89.88 80 ASN A C 1
ATOM 527 O O . ASN A 1 80 ? 13.132 1.023 -22.318 1.00 89.88 80 ASN A O 1
ATOM 531 N N . PRO A 1 81 ? 15.022 1.457 -23.515 1.00 92.06 81 PRO A N 1
ATOM 532 C CA . PRO A 1 81 ? 14.758 2.868 -23.838 1.00 92.06 81 PRO A CA 1
ATOM 533 C C . PRO A 1 81 ? 13.445 3.199 -24.538 1.00 92.06 81 PRO A C 1
ATOM 535 O O . PRO A 1 81 ? 13.228 4.312 -25.007 1.00 92.06 81 PRO A O 1
ATOM 538 N N . THR A 1 82 ? 12.606 2.201 -24.766 1.00 92.88 82 THR A N 1
ATOM 539 C CA . THR A 1 82 ? 11.320 2.347 -25.447 1.00 92.88 82 THR A CA 1
ATOM 540 C C . THR A 1 82 ? 10.170 1.785 -24.619 1.00 92.88 82 THR A C 1
ATOM 542 O O . THR A 1 82 ? 9.047 1.682 -25.119 1.00 92.88 82 THR A O 1
ATOM 545 N N . ASN A 1 83 ? 10.436 1.375 -23.380 1.00 94.12 83 ASN A N 1
ATOM 546 C CA . ASN A 1 83 ? 9.457 0.825 -22.467 1.00 94.12 83 ASN A CA 1
ATOM 547 C C . ASN A 1 83 ? 9.605 1.479 -21.085 1.00 94.12 83 ASN A C 1
ATOM 549 O O . ASN A 1 83 ? 10.424 1.012 -20.291 1.00 94.12 83 ASN A O 1
ATOM 553 N N . PRO A 1 84 ? 8.706 2.410 -20.726 1.00 95.50 84 PRO A N 1
ATOM 554 C CA . PRO A 1 84 ? 8.871 3.207 -19.519 1.00 95.50 84 PRO A CA 1
ATOM 555 C C . PRO A 1 84 ? 8.648 2.415 -18.225 1.00 95.50 84 PRO A C 1
ATOM 557 O O . PRO A 1 84 ? 8.888 2.937 -17.147 1.00 95.50 84 PRO A O 1
ATOM 560 N N . CYS A 1 85 ? 8.169 1.166 -18.314 1.00 95.12 85 CYS A N 1
ATOM 561 C CA . CYS A 1 85 ? 8.061 0.230 -17.184 1.00 95.12 85 CYS A CA 1
ATOM 562 C C . CYS A 1 85 ? 9.282 -0.682 -17.048 1.00 95.12 85 CYS A C 1
ATOM 564 O O . CYS A 1 85 ? 9.243 -1.690 -16.346 1.00 95.12 85 CYS A O 1
ATOM 566 N N . SER A 1 86 ? 10.331 -0.420 -17.822 1.00 93.19 86 SER A N 1
ATOM 567 C CA . SER A 1 86 ? 11.577 -1.165 -17.750 1.00 93.19 86 SER A CA 1
ATOM 568 C C . SER A 1 86 ? 12.614 -0.471 -16.880 1.00 93.19 86 SER A C 1
ATOM 570 O O . SER A 1 86 ? 13.690 -1.041 -16.735 1.00 93.19 86 SER A O 1
ATOM 572 N N . LEU A 1 87 ? 12.311 0.720 -16.358 1.00 91.56 87 LEU A N 1
ATOM 573 C CA . LEU A 1 87 ? 13.241 1.615 -15.687 1.00 91.56 87 LEU A CA 1
ATOM 574 C C . LEU A 1 87 ? 13.868 1.023 -14.424 1.00 91.56 87 LEU A C 1
ATOM 576 O O . LEU A 1 87 ? 13.276 0.221 -13.704 1.00 91.56 87 LEU A O 1
ATOM 580 N N . ASN A 1 88 ? 15.043 1.547 -14.092 1.00 88.38 88 ASN A N 1
ATOM 581 C CA . ASN A 1 88 ? 15.637 1.420 -12.770 1.00 88.38 88 ASN A CA 1
ATOM 582 C C . ASN A 1 88 ? 15.575 2.786 -12.086 1.00 88.38 88 ASN A C 1
ATOM 584 O O . ASN A 1 88 ? 16.338 3.686 -12.440 1.00 88.38 88 ASN A O 1
ATOM 588 N N . VAL A 1 89 ? 14.746 2.925 -11.049 1.00 88.75 89 VAL A N 1
ATOM 589 C CA . VAL A 1 89 ? 14.511 4.209 -10.354 1.00 88.75 89 VAL A CA 1
ATOM 590 C C . VAL A 1 89 ? 15.809 4.874 -9.870 1.00 88.75 89 VAL A C 1
ATOM 592 O O . VAL A 1 89 ? 15.961 6.091 -9.914 1.00 88.75 89 VAL A O 1
ATOM 595 N N . SER A 1 90 ? 16.825 4.086 -9.501 1.00 87.25 90 SER A N 1
ATOM 596 C CA . SER A 1 90 ? 18.138 4.612 -9.085 1.00 87.25 90 SER A CA 1
ATOM 597 C C . SER A 1 90 ? 18.945 5.332 -10.184 1.00 87.25 90 SER A C 1
ATOM 599 O O . SER A 1 90 ? 19.929 6.003 -9.868 1.00 87.25 90 SER A O 1
ATOM 601 N N . GLN A 1 91 ? 18.571 5.176 -11.459 1.00 88.56 91 GLN A N 1
ATOM 602 C CA . GLN A 1 91 ? 19.231 5.786 -12.622 1.00 88.56 91 GLN A CA 1
ATOM 603 C C . GLN A 1 91 ? 18.481 7.008 -13.166 1.00 88.56 91 GLN A C 1
ATOM 605 O O . GLN A 1 91 ? 18.963 7.640 -14.111 1.00 88.56 91 GLN A O 1
ATOM 610 N N . VAL A 1 92 ? 17.351 7.380 -12.558 1.00 92.31 92 VAL A N 1
ATOM 611 C CA . VAL A 1 92 ? 16.611 8.586 -12.932 1.00 92.31 92 VAL A CA 1
ATOM 612 C C . VAL A 1 92 ? 17.502 9.810 -12.737 1.00 92.31 92 VAL A C 1
ATOM 614 O O . VAL A 1 92 ? 18.055 10.063 -11.664 1.00 92.31 92 VAL A O 1
ATOM 617 N N . THR A 1 93 ? 17.647 10.591 -13.803 1.00 91.75 93 THR A N 1
ATOM 618 C CA . THR A 1 93 ? 18.419 11.845 -13.794 1.00 91.75 93 THR A CA 1
ATOM 619 C C . THR A 1 93 ? 17.735 12.977 -14.553 1.00 91.75 93 THR A C 1
ATOM 621 O O . THR A 1 93 ? 18.151 14.133 -14.429 1.00 91.75 93 THR A O 1
ATOM 624 N N . LEU A 1 94 ? 16.691 12.662 -15.319 1.00 94.94 94 LEU A N 1
ATOM 625 C CA . LEU A 1 94 ? 15.874 13.595 -16.077 1.00 94.94 94 LEU A CA 1
ATOM 626 C C . LEU A 1 94 ? 14.468 13.663 -15.484 1.00 94.94 94 LEU A C 1
ATOM 628 O O . LEU A 1 94 ? 14.010 12.730 -14.834 1.00 94.94 94 LEU A O 1
ATOM 632 N N . THR A 1 95 ? 13.783 14.781 -15.724 1.00 96.81 95 THR A N 1
ATOM 633 C CA . THR A 1 95 ? 12.351 14.906 -15.433 1.00 96.81 95 THR A CA 1
ATOM 634 C C . THR A 1 95 ? 11.582 13.912 -16.293 1.00 96.81 95 THR A C 1
ATOM 636 O O . THR A 1 95 ? 11.608 14.028 -17.520 1.00 96.81 95 THR A O 1
ATOM 639 N N . ALA A 1 96 ? 10.892 12.974 -15.649 1.00 97.31 96 ALA A N 1
ATOM 640 C CA . ALA A 1 96 ? 10.079 11.975 -16.321 1.00 97.31 96 ALA A CA 1
ATOM 641 C C . ALA A 1 96 ? 8.859 12.622 -16.994 1.00 97.31 96 ALA A C 1
ATOM 643 O O . ALA A 1 96 ? 8.312 13.623 -16.524 1.00 97.31 96 ALA A O 1
ATOM 644 N N . THR A 1 97 ? 8.438 12.053 -18.120 1.00 97.19 97 THR A N 1
ATOM 645 C CA . THR A 1 97 ? 7.286 12.503 -18.919 1.00 97.19 97 THR A CA 1
ATOM 646 C C . THR A 1 97 ? 6.314 11.378 -19.281 1.00 97.19 97 THR A C 1
ATOM 648 O O . THR A 1 97 ? 5.267 11.647 -19.878 1.00 97.19 97 THR A O 1
ATOM 651 N N . SER A 1 98 ? 6.626 10.132 -18.909 1.00 96.81 98 SER A N 1
ATOM 652 C CA . SER A 1 98 ? 5.738 8.986 -19.072 1.00 96.81 98 SER A CA 1
ATOM 653 C C . SER A 1 98 ? 4.459 9.190 -18.261 1.00 96.81 98 SER A C 1
ATOM 655 O O . SER A 1 98 ? 4.476 9.314 -17.044 1.00 96.81 98 SER A O 1
ATOM 657 N N . THR A 1 99 ? 3.330 9.198 -18.963 1.00 95.56 99 THR A N 1
ATOM 658 C CA . THR A 1 99 ? 1.981 9.258 -18.361 1.00 95.56 99 THR A CA 1
ATOM 659 C C . THR A 1 99 ? 1.365 7.870 -18.191 1.00 95.56 99 THR A C 1
ATOM 661 O O . THR A 1 99 ? 0.161 7.747 -17.969 1.00 95.56 99 THR A O 1
ATOM 664 N N . GLY A 1 100 ? 2.177 6.826 -18.390 1.00 95.56 100 GLY A N 1
ATOM 665 C CA . GLY A 1 100 ? 1.813 5.460 -18.041 1.00 95.56 100 GLY A CA 1
ATOM 666 C C . GLY A 1 100 ? 1.744 5.277 -16.528 1.00 95.56 100 GLY A C 1
ATOM 667 O O . GLY A 1 100 ? 2.068 6.192 -15.780 1.00 95.56 100 GLY A O 1
ATOM 668 N N . ASP A 1 101 ? 1.300 4.094 -16.133 1.00 97.00 101 ASP A N 1
ATOM 669 C CA . ASP A 1 101 ? 1.150 3.641 -14.751 1.00 97.00 101 ASP A CA 1
ATOM 670 C C . ASP A 1 101 ? 1.608 2.176 -14.765 1.00 97.00 101 ASP A C 1
ATOM 672 O O . ASP A 1 101 ? 0.953 1.315 -15.374 1.00 97.00 101 ASP A O 1
ATOM 676 N N . CYS A 1 102 ? 2.828 1.938 -14.291 1.00 95.94 102 CYS A N 1
ATOM 677 C CA . CYS A 1 102 ? 3.532 0.678 -14.513 1.00 95.94 102 CYS A CA 1
ATOM 678 C C . CYS A 1 102 ? 3.191 -0.402 -13.490 1.00 95.94 102 CYS A C 1
ATOM 680 O O . CYS A 1 102 ? 3.168 -1.585 -13.854 1.00 95.94 102 CYS A O 1
ATOM 682 N N . ASP A 1 103 ? 2.873 -0.020 -12.259 1.00 96.44 103 ASP A N 1
ATOM 683 C CA . ASP A 1 103 ? 2.456 -0.935 -11.198 1.00 96.44 103 ASP A CA 1
ATOM 684 C C . ASP A 1 103 ? 0.932 -0.978 -10.986 1.00 96.44 103 ASP A C 1
ATOM 686 O O . ASP A 1 103 ? 0.398 -1.939 -10.414 1.00 96.44 103 ASP A O 1
ATOM 690 N N . GLY A 1 104 ? 0.204 -0.033 -11.578 1.00 96.88 104 GLY A N 1
ATOM 691 C CA . GLY A 1 104 ? -1.243 0.010 -11.597 1.00 96.88 104 GLY A CA 1
ATOM 692 C C . GLY A 1 104 ? -1.857 0.634 -10.349 1.00 96.88 104 GLY A C 1
ATOM 693 O O . GLY A 1 104 ? -3.033 0.337 -10.094 1.00 96.88 104 GLY A O 1
ATOM 694 N N . ASP A 1 105 ? -1.112 1.398 -9.557 1.00 96.81 105 ASP A N 1
ATOM 695 C CA . ASP A 1 105 ? -1.600 2.096 -8.364 1.00 96.81 105 ASP A CA 1
ATOM 696 C C . ASP A 1 105 ? -2.488 3.313 -8.685 1.00 96.81 105 ASP A C 1
ATOM 698 O O . ASP A 1 105 ? -3.242 3.795 -7.835 1.00 96.81 105 ASP A O 1
ATOM 702 N N . GLY A 1 106 ? -2.507 3.736 -9.950 1.00 96.44 106 GLY A N 1
ATOM 703 C CA . GLY A 1 106 ? -3.280 4.861 -10.450 1.00 96.44 106 GLY A CA 1
ATOM 704 C C . GLY A 1 106 ? -2.566 6.210 -10.377 1.00 96.44 106 GLY A C 1
ATOM 705 O O . GLY A 1 106 ? -3.186 7.203 -10.774 1.00 96.44 106 GLY A O 1
ATOM 706 N N . VAL A 1 107 ? -1.329 6.272 -9.892 1.00 97.06 107 VAL A N 1
ATOM 707 C CA . VAL A 1 107 ? -0.405 7.395 -10.062 1.00 97.06 107 VAL A CA 1
ATOM 708 C C . VAL A 1 107 ? 0.335 7.200 -11.394 1.00 97.06 107 VAL A C 1
ATOM 710 O O . VAL A 1 107 ? 0.422 6.100 -11.931 1.00 97.06 107 VAL A O 1
ATOM 713 N N . THR A 1 108 ? 0.749 8.290 -12.045 1.00 97.12 108 THR A N 1
ATOM 714 C CA . THR A 1 108 ? 1.526 8.160 -13.286 1.00 97.12 108 THR A CA 1
ATOM 715 C C . THR A 1 108 ? 3.011 8.087 -12.978 1.00 97.12 108 THR A C 1
ATOM 717 O O . THR A 1 108 ? 3.472 8.830 -12.114 1.00 97.12 108 THR A O 1
ATOM 720 N N . ASN A 1 109 ? 3.780 7.338 -13.776 1.00 96.62 109 ASN A N 1
ATOM 721 C CA . ASN A 1 109 ? 5.232 7.243 -13.601 1.00 96.62 109 ASN A CA 1
ATOM 722 C C . ASN A 1 109 ? 5.888 8.630 -13.477 1.00 96.62 109 ASN A C 1
ATOM 724 O O . ASN A 1 109 ? 6.826 8.823 -12.713 1.00 96.62 109 ASN A O 1
ATOM 728 N N . ALA A 1 110 ? 5.430 9.615 -14.260 1.00 96.81 110 ALA A N 1
ATOM 729 C CA . ALA A 1 110 ? 5.958 10.971 -14.188 1.00 96.81 110 ALA A CA 1
ATOM 730 C C . ALA A 1 110 ? 5.661 11.655 -12.848 1.00 96.81 110 ALA A C 1
ATOM 732 O O . ALA A 1 110 ? 6.522 12.383 -12.363 1.00 96.81 110 ALA A O 1
ATOM 733 N N . ASP A 1 111 ? 4.481 11.465 -12.263 1.00 96.81 111 ASP A N 1
ATOM 734 C CA . ASP A 1 111 ? 4.133 12.065 -10.971 1.00 96.81 111 ASP A CA 1
ATOM 735 C C . ASP A 1 111 ? 4.911 11.394 -9.827 1.00 96.81 111 ASP A C 1
ATOM 737 O O . ASP A 1 111 ? 5.423 12.083 -8.948 1.00 96.81 111 ASP A O 1
ATOM 741 N N . GLU A 1 112 ? 5.110 10.079 -9.888 1.00 96.75 112 GLU A N 1
ATOM 742 C CA . GLU A 1 112 ? 5.895 9.323 -8.903 1.00 96.75 112 GLU A CA 1
ATOM 743 C C . GLU A 1 112 ? 7.377 9.698 -8.944 1.00 96.75 112 GLU A C 1
ATOM 745 O O . GLU A 1 112 ? 7.986 10.071 -7.937 1.00 96.75 112 GLU A O 1
ATOM 750 N N . ILE A 1 113 ? 7.959 9.676 -10.146 1.00 96.56 113 ILE A N 1
ATOM 751 C CA . ILE A 1 113 ? 9.384 9.921 -10.353 1.00 96.56 113 ILE A CA 1
ATOM 752 C C . ILE A 1 113 ? 9.735 11.381 -10.094 1.00 96.56 113 ILE A C 1
ATOM 754 O O . ILE A 1 113 ? 10.818 11.660 -9.583 1.00 96.56 113 ILE A O 1
ATOM 758 N N . ASN A 1 114 ? 8.865 12.321 -10.466 1.00 95.62 114 ASN A N 1
ATOM 759 C CA . ASN A 1 114 ? 9.121 13.743 -10.255 1.00 95.62 114 ASN A CA 1
ATOM 760 C C . ASN A 1 114 ? 8.652 14.240 -8.881 1.00 95.62 114 ASN A C 1
ATOM 762 O O . ASN A 1 114 ? 9.019 15.354 -8.516 1.00 95.62 114 ASN A O 1
ATOM 766 N N . GLY A 1 115 ? 7.846 13.464 -8.157 1.00 94.62 115 GLY A N 1
ATOM 767 C CA . GLY A 1 115 ? 7.225 13.8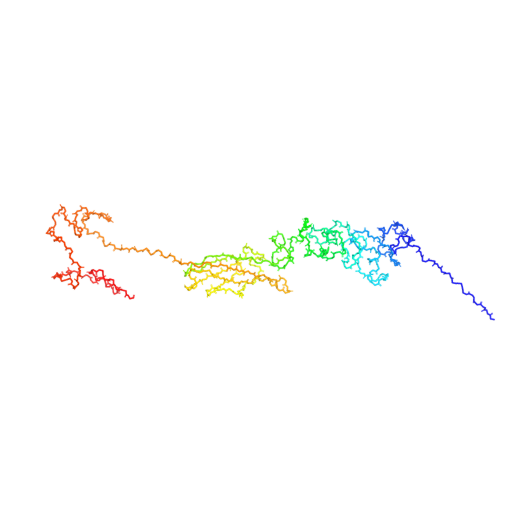80 -6.907 1.00 94.62 115 GLY A CA 1
ATOM 768 C C . GLY A 1 115 ? 6.227 15.033 -7.068 1.00 94.62 115 GLY A C 1
ATOM 769 O O . GLY A 1 115 ? 6.038 15.624 -8.139 1.00 94.62 115 GLY A O 1
ATOM 770 N N . THR A 1 116 ? 5.611 15.413 -5.949 1.00 92.56 116 THR A N 1
ATOM 771 C CA . THR A 1 116 ? 4.613 16.495 -5.885 1.00 92.56 116 THR A CA 1
ATOM 772 C C . THR A 1 116 ? 5.167 17.868 -6.277 1.00 92.56 116 THR A C 1
ATOM 774 O O . THR A 1 116 ? 4.409 18.772 -6.652 1.00 92.56 116 THR A O 1
ATOM 777 N N . ASP A 1 117 ? 6.485 18.062 -6.175 1.00 92.00 117 ASP A N 1
ATOM 778 C CA . ASP A 1 117 ? 7.158 19.303 -6.553 1.00 92.00 117 ASP A CA 1
ATOM 779 C C . ASP A 1 117 ? 7.599 19.365 -8.029 1.00 92.00 117 ASP A C 1
ATOM 781 O O . ASP A 1 117 ? 8.003 20.436 -8.508 1.00 92.00 117 ASP A O 1
ATOM 785 N N . GLY A 1 118 ? 7.437 18.262 -8.770 1.00 92.88 118 GLY A N 1
ATOM 786 C CA . GLY A 1 118 ? 7.753 18.158 -10.190 1.00 92.88 118 GLY A CA 1
ATOM 787 C C . GLY A 1 118 ? 9.253 18.104 -10.493 1.00 92.88 118 GLY A C 1
ATOM 788 O O . GLY A 1 118 ? 9.658 18.423 -11.618 1.00 92.88 118 GLY A O 1
ATOM 789 N N . ASN A 1 119 ? 10.092 17.754 -9.516 1.00 92.69 119 ASN A N 1
ATOM 790 C CA . ASN A 1 119 ? 11.529 17.613 -9.672 1.00 92.69 119 ASN A CA 1
ATOM 791 C C . ASN A 1 119 ? 12.045 16.247 -9.163 1.00 92.69 119 ASN A C 1
ATOM 793 O O . ASN A 1 119 ? 12.137 16.009 -7.963 1.00 92.69 119 ASN A O 1
ATOM 797 N N . PRO A 1 120 ? 12.586 15.393 -10.048 1.00 93.38 120 PRO A N 1
ATOM 798 C CA . PRO A 1 120 ? 13.033 14.051 -9.669 1.00 93.38 120 PRO A CA 1
ATOM 799 C C . PRO A 1 120 ? 14.267 14.032 -8.756 1.00 93.38 120 PRO A C 1
ATOM 801 O O . PRO A 1 120 ? 14.607 13.004 -8.179 1.00 93.38 120 PRO A O 1
ATOM 804 N N . LEU A 1 121 ? 14.978 15.157 -8.609 1.00 90.56 121 LEU A N 1
ATOM 805 C CA . LEU A 1 121 ? 16.168 15.242 -7.756 1.00 90.56 121 LEU A CA 1
ATOM 806 C C . LEU A 1 121 ? 15.845 15.618 -6.301 1.00 90.56 121 LEU A C 1
ATOM 808 O O . LEU A 1 121 ? 16.748 15.626 -5.458 1.00 90.56 121 LEU A O 1
ATOM 812 N N . THR A 1 122 ? 14.592 15.954 -5.997 1.00 90.06 122 THR A N 1
ATOM 813 C CA . THR A 1 122 ? 14.096 16.249 -4.648 1.00 90.06 122 THR A CA 1
ATOM 814 C C . THR A 1 122 ? 13.423 15.018 -4.054 1.00 90.06 122 THR A C 1
ATOM 816 O O . THR A 1 122 ? 12.254 15.033 -3.741 1.00 90.06 122 THR A O 1
ATOM 819 N N . THR A 1 123 ? 14.208 13.967 -3.799 1.00 88.62 123 THR A N 1
ATOM 820 C CA . THR A 1 123 ? 13.750 12.597 -3.466 1.00 88.62 123 THR A CA 1
ATOM 821 C C . THR A 1 123 ? 12.949 12.410 -2.162 1.00 88.62 123 THR A C 1
ATOM 823 O O . THR A 1 123 ? 12.911 11.308 -1.624 1.00 88.62 123 THR A O 1
ATOM 826 N N . THR A 1 124 ? 12.434 13.466 -1.538 1.00 90.50 124 THR A N 1
ATOM 827 C CA . THR A 1 124 ? 11.664 13.375 -0.288 1.00 90.50 124 THR A CA 1
ATOM 828 C C . THR A 1 124 ? 10.186 13.086 -0.501 1.00 90.50 124 THR A C 1
ATOM 830 O O . THR A 1 124 ? 9.539 12.645 0.445 1.00 90.50 124 THR A O 1
ATOM 833 N N . ASP A 1 125 ? 9.670 13.391 -1.686 1.00 91.19 125 ASP A N 1
ATOM 834 C CA . ASP A 1 125 ? 8.269 13.245 -2.088 1.00 91.19 125 ASP A CA 1
ATOM 835 C C . ASP A 1 125 ? 8.108 12.459 -3.395 1.00 91.19 125 ASP A C 1
ATOM 837 O O . ASP A 1 125 ? 7.004 12.387 -3.924 1.00 91.19 125 ASP A O 1
ATOM 841 N N . ASN A 1 126 ? 9.191 11.877 -3.909 1.00 94.81 126 ASN A N 1
ATOM 842 C CA . ASN A 1 126 ? 9.131 10.892 -4.980 1.00 94.81 126 ASN A CA 1
ATOM 843 C C . ASN A 1 126 ? 8.689 9.544 -4.413 1.00 94.81 126 ASN A C 1
ATOM 845 O O . ASN A 1 126 ? 8.988 9.234 -3.255 1.00 94.81 126 ASN A O 1
ATOM 849 N N . THR A 1 127 ? 8.101 8.735 -5.279 1.00 95.50 127 THR A N 1
ATOM 850 C CA . THR A 1 127 ? 7.772 7.333 -5.026 1.00 95.50 127 THR A CA 1
ATOM 851 C C . THR A 1 127 ? 8.347 6.426 -6.126 1.00 95.50 127 THR A C 1
ATOM 853 O O . THR A 1 127 ? 9.013 6.914 -7.050 1.00 95.50 127 THR A O 1
ATOM 856 N N . ASP A 1 128 ? 8.204 5.105 -5.994 1.00 94.31 128 ASP A N 1
ATOM 857 C CA . ASP A 1 128 ? 8.719 4.115 -6.948 1.00 94.31 128 ASP A CA 1
ATOM 858 C C . ASP A 1 128 ? 7.642 3.669 -7.943 1.00 94.31 128 ASP A C 1
ATOM 860 O O . ASP A 1 128 ? 6.806 2.849 -7.603 1.00 94.31 128 ASP A O 1
ATOM 864 N N . ALA A 1 129 ? 7.784 4.087 -9.206 1.00 95.62 129 ALA A N 1
ATOM 865 C CA . ALA A 1 129 ? 6.871 3.748 -10.306 1.00 95.62 129 ALA A CA 1
ATOM 866 C C . ALA A 1 129 ? 6.729 2.253 -10.655 1.00 95.62 129 ALA A C 1
ATOM 868 O O . ALA A 1 129 ? 6.065 1.900 -11.632 1.00 95.62 129 ALA A O 1
ATOM 869 N N . ASN A 1 130 ? 7.418 1.359 -9.943 1.00 94.31 130 ASN A N 1
ATOM 870 C CA . ASN A 1 130 ? 7.234 -0.085 -10.049 1.00 94.31 130 ASN A CA 1
ATOM 871 C C . ASN A 1 130 ? 6.763 -0.740 -8.739 1.00 94.31 130 ASN A C 1
ATOM 873 O O . ASN A 1 130 ? 6.627 -1.974 -8.718 1.00 94.31 130 ASN A O 1
ATOM 877 N N . ASP A 1 131 ? 6.596 0.016 -7.654 1.00 95.94 131 ASP A N 1
ATOM 878 C CA . ASP A 1 131 ? 6.118 -0.486 -6.371 1.00 95.94 131 ASP A CA 1
ATOM 879 C C . ASP A 1 131 ? 4.690 0.016 -6.108 1.00 95.94 131 ASP A C 1
ATOM 881 O O . ASP A 1 131 ? 4.511 1.118 -5.596 1.00 95.94 131 ASP A O 1
ATOM 885 N N . PRO A 1 132 ? 3.665 -0.835 -6.316 1.00 96.00 132 PRO A N 1
ATOM 886 C CA . PRO A 1 132 ? 2.268 -0.426 -6.180 1.00 96.00 132 PRO A CA 1
ATOM 887 C C . PRO A 1 132 ? 1.884 0.018 -4.761 1.00 96.00 132 PRO A C 1
ATOM 889 O O . PRO A 1 132 ? 0.749 0.427 -4.540 1.00 96.00 132 PRO A O 1
ATOM 892 N N . CYS A 1 133 ? 2.760 -0.166 -3.774 1.00 96.06 133 CYS A N 1
ATOM 893 C CA . CYS A 1 133 ? 2.532 0.212 -2.385 1.00 96.06 133 CYS A CA 1
ATOM 894 C C . CYS A 1 133 ? 3.399 1.400 -1.936 1.00 96.06 133 CYS A C 1
ATOM 896 O O . CYS A 1 133 ? 3.437 1.706 -0.741 1.00 96.06 133 CYS A O 1
ATOM 898 N N . ASP A 1 134 ? 4.098 2.052 -2.866 1.00 95.75 134 ASP A N 1
ATOM 899 C CA . ASP A 1 134 ? 4.802 3.313 -2.662 1.00 95.75 134 ASP A CA 1
ATOM 900 C C . ASP A 1 134 ? 4.107 4.386 -3.504 1.00 95.75 134 ASP A C 1
ATOM 902 O O . ASP A 1 134 ? 4.507 4.652 -4.626 1.00 95.75 134 ASP A O 1
ATOM 906 N N . ASP A 1 135 ? 3.035 4.984 -2.976 1.00 94.88 135 ASP A N 1
ATOM 907 C CA . ASP A 1 135 ? 2.253 5.979 -3.711 1.00 94.88 135 ASP A CA 1
ATOM 908 C C . ASP A 1 135 ? 1.966 7.249 -2.908 1.00 94.88 135 ASP A C 1
ATOM 910 O O . ASP A 1 135 ? 1.790 7.263 -1.682 1.00 94.88 135 ASP A O 1
ATOM 914 N N . ASN A 1 136 ? 1.880 8.364 -3.632 1.00 92.31 136 ASN A N 1
ATOM 915 C CA . ASN A 1 136 ? 1.371 9.610 -3.087 1.00 92.31 136 ASN A CA 1
ATOM 916 C C . ASN A 1 136 ? -0.151 9.640 -3.246 1.00 92.31 136 ASN A C 1
ATOM 918 O O . ASN A 1 136 ? -0.678 10.049 -4.279 1.00 92.31 136 ASN A O 1
ATOM 922 N N . ALA A 1 137 ? -0.874 9.355 -2.162 1.00 91.06 137 ALA A N 1
ATOM 923 C CA . ALA A 1 137 ? -2.343 9.350 -2.145 1.00 91.06 137 ALA A CA 1
ATOM 924 C C . ALA A 1 137 ? -3.020 10.648 -2.654 1.00 91.06 137 ALA A C 1
ATOM 926 O O . ALA A 1 137 ? -4.221 10.662 -2.926 1.00 91.06 137 ALA A O 1
ATOM 927 N N . VAL A 1 138 ? -2.295 11.773 -2.738 1.00 91.06 138 VAL A N 1
ATOM 928 C CA . VAL A 1 138 ? -2.820 13.032 -3.296 1.00 91.06 138 VAL A CA 1
ATOM 929 C C . VAL A 1 138 ? -2.870 13.033 -4.828 1.00 91.06 138 VAL A C 1
ATOM 931 O O . VAL A 1 138 ? -3.712 13.735 -5.394 1.00 91.06 138 VAL A O 1
ATOM 934 N N . ASP A 1 139 ? -1.995 12.254 -5.462 1.00 92.88 139 ASP A N 1
ATOM 935 C CA . ASP A 1 139 ? -1.820 12.155 -6.913 1.00 92.88 139 ASP A CA 1
ATOM 936 C C . ASP A 1 139 ? -2.538 10.927 -7.494 1.00 92.88 139 ASP A C 1
ATOM 938 O O . ASP A 1 139 ? -2.736 10.836 -8.706 1.00 92.88 139 ASP A O 1
ATOM 942 N N . GLN A 1 140 ? -3.018 10.025 -6.629 1.00 93.69 140 GLN A N 1
ATOM 943 C CA . GLN A 1 140 ? -3.715 8.810 -7.032 1.00 93.69 140 GLN A CA 1
ATOM 944 C C . GLN A 1 140 ? -4.972 9.098 -7.868 1.00 93.69 140 GLN A C 1
ATOM 946 O O . GLN A 1 140 ? -5.928 9.766 -7.453 1.00 93.69 140 GLN A O 1
ATOM 951 N N . GLY A 1 141 ? -4.972 8.541 -9.076 1.00 94.25 141 GLY A N 1
ATOM 952 C CA . GLY A 1 141 ? -6.059 8.588 -10.036 1.00 94.25 141 GLY A CA 1
ATOM 953 C C . GLY A 1 141 ? -7.004 7.393 -9.923 1.00 94.25 141 GLY A C 1
ATOM 954 O O . GLY A 1 141 ? -7.757 7.245 -8.965 1.00 94.25 141 GLY A O 1
ATOM 955 N N . THR A 1 142 ? -7.078 6.588 -10.987 1.00 95.62 142 THR A N 1
ATOM 956 C CA . THR A 1 142 ? -7.921 5.381 -11.028 1.00 95.62 142 THR A CA 1
ATOM 957 C C . THR A 1 142 ? -7.026 4.148 -11.017 1.00 95.62 142 THR A C 1
ATOM 959 O O . THR A 1 142 ? -6.491 3.823 -12.077 1.00 95.62 142 THR A O 1
ATOM 962 N N . PRO A 1 143 ? -6.921 3.439 -9.881 1.00 97.19 143 PRO A N 1
ATOM 963 C CA . PRO A 1 143 ? -6.081 2.257 -9.783 1.00 97.19 143 PRO A CA 1
ATOM 964 C C . PRO A 1 143 ? -6.590 1.097 -10.642 1.00 97.19 143 PRO A C 1
ATOM 966 O O . PRO A 1 143 ? -7.779 0.971 -10.974 1.00 97.19 143 PRO A O 1
ATOM 969 N N . SER A 1 144 ? -5.673 0.196 -10.959 1.00 97.12 144 SER A N 1
ATOM 970 C CA . SER A 1 144 ? -5.933 -1.058 -11.651 1.00 97.12 144 SER A CA 1
ATOM 971 C C . SER A 1 144 ? -6.736 -2.046 -10.791 1.00 97.12 144 SER A C 1
ATOM 973 O O . SER A 1 144 ? -6.750 -2.013 -9.562 1.00 97.12 144 SER A O 1
ATOM 975 N N . ALA A 1 145 ? -7.388 -3.016 -11.442 1.00 97.44 145 ALA A N 1
ATOM 976 C CA . ALA A 1 145 ? -8.071 -4.098 -10.726 1.00 97.44 145 ALA A CA 1
ATOM 977 C C . ALA A 1 145 ? -7.103 -5.014 -9.952 1.00 97.44 145 ALA A C 1
ATOM 979 O O . ALA A 1 145 ? -7.530 -5.696 -9.023 1.00 97.44 145 ALA A O 1
ATOM 980 N N . THR A 1 146 ? -5.832 -5.061 -10.359 1.00 97.12 146 THR A N 1
ATOM 981 C CA . THR A 1 146 ? -4.767 -5.793 -9.667 1.00 97.12 146 THR A CA 1
ATOM 982 C C . THR A 1 146 ? -4.394 -5.109 -8.362 1.00 97.12 146 THR A C 1
ATOM 984 O O . THR A 1 146 ? -4.382 -5.785 -7.339 1.00 97.12 146 THR A O 1
ATOM 987 N N . TRP A 1 147 ? -4.210 -3.787 -8.380 1.00 96.75 147 TRP A N 1
ATOM 988 C CA . TRP A 1 147 ? -3.951 -2.991 -7.181 1.00 96.75 147 TRP A CA 1
ATOM 989 C C . TRP A 1 147 ? -5.119 -3.051 -6.195 1.00 96.75 147 TRP A C 1
ATOM 991 O O . TRP A 1 147 ? -4.945 -3.374 -5.030 1.00 96.75 147 TRP A O 1
ATOM 1001 N N . LEU A 1 148 ? -6.354 -2.888 -6.680 1.00 96.94 148 LEU A N 1
ATOM 1002 C CA . LEU A 1 148 ? -7.568 -2.952 -5.850 1.00 96.94 148 LEU A CA 1
ATOM 1003 C C . LEU A 1 148 ? -7.770 -4.291 -5.110 1.00 96.94 148 LEU A C 1
ATOM 1005 O O . LEU A 1 148 ? -8.518 -4.348 -4.130 1.00 96.94 148 LEU A O 1
ATOM 1009 N N . ALA A 1 149 ? -7.172 -5.369 -5.619 1.00 96.00 149 ALA A N 1
ATOM 1010 C CA . ALA A 1 149 ? -7.226 -6.703 -5.029 1.00 96.00 149 ALA A CA 1
ATOM 1011 C C . ALA A 1 149 ? -5.976 -7.057 -4.205 1.00 96.00 149 ALA A C 1
ATOM 1013 O O . ALA A 1 149 ? -5.967 -8.120 -3.582 1.00 96.00 149 ALA A O 1
ATOM 1014 N N . ALA A 1 150 ? -4.939 -6.219 -4.249 1.00 95.38 150 ALA A N 1
ATOM 1015 C CA . ALA A 1 150 ? -3.777 -6.321 -3.382 1.00 95.38 150 ALA A CA 1
ATOM 1016 C C . ALA A 1 150 ? -4.117 -5.823 -1.968 1.00 95.38 150 ALA A C 1
ATOM 1018 O O . ALA A 1 150 ? -5.218 -5.329 -1.727 1.00 95.38 150 ALA A O 1
ATOM 1019 N N . ASP A 1 151 ? -3.173 -6.021 -1.060 1.00 94.75 151 ASP A N 1
ATOM 1020 C CA . ASP A 1 151 ? -3.196 -5.600 0.340 1.00 94.75 151 ASP A CA 1
ATOM 1021 C C . ASP A 1 151 ? -1.789 -5.058 0.605 1.00 94.75 151 ASP A C 1
ATOM 1023 O O . ASP A 1 151 ? -0.829 -5.832 0.709 1.00 94.75 151 ASP A O 1
ATOM 1027 N N . CYS A 1 152 ? -1.651 -3.738 0.503 1.00 95.06 152 CYS A N 1
ATOM 1028 C CA . CYS A 1 152 ? -0.345 -3.093 0.465 1.00 95.06 152 CYS A CA 1
ATOM 1029 C C . CYS A 1 152 ? 0.316 -3.012 1.839 1.00 95.06 152 CYS A C 1
ATOM 1031 O O . CYS A 1 152 ? 1.538 -3.135 1.952 1.00 95.06 152 CYS A O 1
ATOM 1033 N N . ASP A 1 153 ? -0.480 -2.858 2.887 1.00 94.69 153 ASP A N 1
ATOM 1034 C CA . ASP A 1 153 ? 0.020 -2.729 4.245 1.00 94.69 153 ASP A CA 1
ATOM 1035 C C . ASP A 1 153 ? 0.055 -4.064 5.011 1.00 94.69 153 ASP A C 1
ATOM 1037 O O . ASP A 1 153 ? 0.761 -4.186 6.020 1.00 94.69 153 ASP A O 1
ATOM 1041 N N . GLY A 1 154 ? -0.604 -5.093 4.469 1.00 93.94 154 GLY A N 1
ATOM 1042 C CA . GLY A 1 154 ? -0.598 -6.464 4.951 1.00 93.94 154 GLY A CA 1
ATOM 1043 C C . GLY A 1 154 ? -1.510 -6.700 6.151 1.00 93.94 154 GLY A C 1
ATOM 1044 O O . GLY A 1 154 ? -1.273 -7.652 6.902 1.00 93.94 154 GLY A O 1
ATOM 1045 N N . ASP A 1 155 ? -2.507 -5.853 6.398 1.00 93.75 155 ASP A N 1
ATOM 1046 C CA . ASP A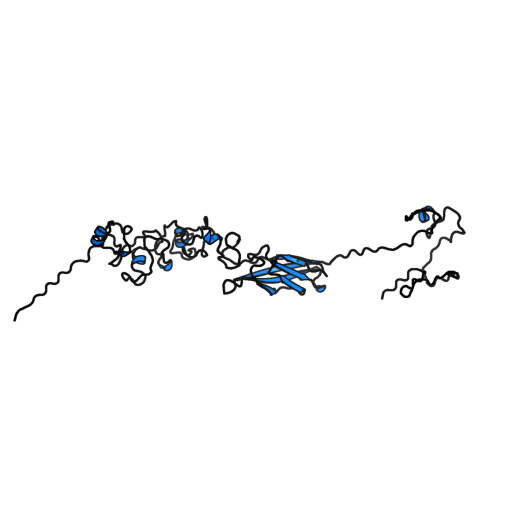 1 155 ? -3.428 -5.988 7.530 1.00 93.75 155 ASP A CA 1
ATOM 1047 C C . ASP A 1 155 ? -4.593 -6.973 7.292 1.00 93.75 155 ASP A C 1
ATOM 1049 O O . ASP A 1 155 ? -5.277 -7.393 8.239 1.00 93.75 155 ASP A O 1
ATOM 1053 N N . GLY A 1 156 ? -4.733 -7.449 6.050 1.00 91.62 156 GLY A N 1
ATOM 1054 C CA . GLY A 1 156 ? -5.744 -8.405 5.601 1.00 91.62 156 GLY A CA 1
ATOM 1055 C C . GLY A 1 156 ? -6.914 -7.763 4.850 1.00 91.62 156 GLY A C 1
ATOM 1056 O O . GLY A 1 156 ? -7.744 -8.484 4.280 1.00 91.62 156 GLY A O 1
ATOM 1057 N N . ASN A 1 157 ? -7.009 -6.432 4.815 1.00 91.81 157 ASN A N 1
ATOM 1058 C CA . ASN A 1 157 ? -7.962 -5.719 3.977 1.00 91.81 157 ASN A CA 1
ATOM 1059 C C . ASN A 1 157 ? -7.412 -5.535 2.560 1.00 91.81 157 ASN A C 1
ATOM 1061 O O . ASN A 1 157 ? -6.325 -5.015 2.360 1.00 91.81 157 ASN A O 1
ATOM 1065 N N . PRO A 1 158 ? -8.182 -5.893 1.522 1.00 93.88 158 PRO A N 1
ATOM 1066 C CA . PRO A 1 158 ? -7.818 -5.496 0.173 1.00 93.88 158 PRO A CA 1
ATOM 1067 C C . PRO A 1 158 ? -7.955 -3.983 -0.014 1.00 93.88 158 PRO A C 1
ATOM 1069 O O . PRO A 1 158 ? -8.973 -3.420 0.405 1.00 93.88 158 PRO A O 1
ATOM 1072 N N . ASN A 1 159 ? -7.057 -3.374 -0.793 1.00 95.12 159 ASN A N 1
ATOM 1073 C CA . ASN A 1 159 ? -7.003 -1.930 -1.060 1.00 95.12 159 ASN A CA 1
ATOM 1074 C C . ASN A 1 159 ? -8.363 -1.330 -1.489 1.00 95.12 159 ASN A C 1
ATOM 1076 O O . ASN A 1 159 ? -8.681 -0.179 -1.207 1.00 95.12 159 ASN A O 1
ATOM 1080 N N . SER A 1 160 ? -9.219 -2.103 -2.172 1.00 94.31 160 SER A N 1
ATOM 1081 C CA . SER A 1 160 ? -10.566 -1.656 -2.582 1.00 94.31 160 SER A CA 1
ATOM 1082 C C . SER A 1 160 ? -11.573 -1.431 -1.448 1.00 94.31 160 SER A C 1
ATOM 1084 O O . SER A 1 160 ? -12.584 -0.750 -1.650 1.00 94.31 160 SER A O 1
ATOM 1086 N N . THR A 1 161 ? -11.354 -2.051 -0.294 1.00 92.19 161 THR A N 1
ATOM 1087 C CA . THR A 1 161 ? -12.208 -1.961 0.901 1.00 92.19 161 THR A CA 1
ATOM 1088 C C . THR A 1 161 ? -11.499 -1.334 2.090 1.00 92.19 161 THR A C 1
ATOM 1090 O O . THR A 1 161 ? -12.124 -1.157 3.133 1.00 92.19 161 THR A O 1
ATOM 1093 N N . ASP A 1 162 ? -10.230 -1.009 1.903 1.00 92.62 162 ASP A N 1
ATOM 1094 C CA . ASP A 1 162 ? -9.313 -0.494 2.895 1.00 92.62 162 ASP A CA 1
ATOM 1095 C C . ASP A 1 162 ? -9.407 1.039 2.964 1.00 92.62 162 ASP A C 1
ATOM 1097 O O . ASP A 1 162 ? -9.523 1.744 1.955 1.00 92.62 162 ASP A O 1
ATOM 1101 N N . ASN A 1 163 ? -9.436 1.557 4.188 1.00 90.31 163 ASN A N 1
ATOM 1102 C CA . ASN A 1 163 ? -9.520 2.984 4.449 1.00 90.31 163 ASN A CA 1
ATOM 1103 C C . ASN A 1 163 ? -8.142 3.645 4.608 1.00 90.31 163 ASN A C 1
ATOM 1105 O O . ASN A 1 163 ? -8.069 4.871 4.468 1.00 90.31 163 ASN A O 1
ATOM 1109 N N . ASN A 1 164 ? -7.096 2.868 4.888 1.00 93.06 164 ASN A N 1
ATOM 1110 C CA . ASN A 1 164 ? -5.698 3.261 4.978 1.00 93.06 164 ASN A CA 1
ATOM 1111 C C . ASN A 1 164 ? -4.789 2.255 4.219 1.00 93.06 164 ASN A C 1
ATOM 1113 O O . ASN A 1 164 ? -3.905 1.686 4.847 1.00 93.06 164 ASN A O 1
ATOM 1117 N N . PRO A 1 165 ? -4.872 2.139 2.872 1.00 93.81 165 PRO A N 1
ATOM 1118 C CA . PRO A 1 165 ? -4.222 1.065 2.092 1.00 93.81 165 PRO A CA 1
ATOM 1119 C C . PRO A 1 165 ? -2.710 0.865 2.274 1.00 93.81 165 PRO A C 1
ATOM 1121 O O . PRO A 1 165 ? -2.163 -0.149 1.857 1.00 93.81 165 PRO A O 1
ATOM 1124 N N . LEU A 1 166 ? -2.011 1.854 2.833 1.00 93.69 166 LEU A N 1
ATOM 1125 C CA . LEU A 1 166 ? -0.562 1.848 3.034 1.00 93.69 166 LEU A CA 1
ATOM 1126 C C . LEU A 1 166 ? -0.158 1.769 4.511 1.00 93.69 166 LEU A C 1
ATOM 1128 O O . LEU A 1 166 ? 1.026 1.901 4.835 1.00 93.69 166 LEU A O 1
ATOM 1132 N N . THR A 1 167 ? -1.101 1.703 5.456 1.00 94.12 167 THR A N 1
ATOM 1133 C CA . THR A 1 167 ? -0.769 1.778 6.883 1.00 94.12 167 THR A CA 1
ATOM 1134 C C . THR A 1 167 ? -1.764 1.041 7.782 1.00 94.12 167 THR A C 1
ATOM 1136 O O . THR A 1 167 ? -2.866 1.553 8.020 1.00 94.12 167 THR A O 1
ATOM 1139 N N . PRO A 1 168 ? -1.303 -0.013 8.491 1.00 95.56 168 PRO A N 1
ATOM 1140 C CA . PRO A 1 168 ? -2.186 -0.841 9.296 1.00 95.56 168 PRO A CA 1
ATOM 1141 C C . PRO A 1 168 ? -2.690 -0.039 10.490 1.00 95.56 168 PRO A C 1
ATOM 1143 O O . PRO A 1 168 ? -1.905 0.451 11.319 1.00 95.56 168 PRO A O 1
ATOM 1146 N N . THR A 1 169 ? -4.009 0.088 10.621 1.00 95.88 169 THR A N 1
ATOM 1147 C CA . THR A 1 169 ? -4.604 1.026 11.580 1.00 95.88 169 THR A CA 1
ATOM 1148 C C . THR A 1 169 ? -5.621 0.359 12.502 1.00 95.88 169 THR A C 1
ATOM 1150 O O . THR A 1 169 ? -6.634 -0.173 12.075 1.00 95.88 169 THR A O 1
ATOM 1153 N N . ALA A 1 170 ? -5.405 0.470 13.817 1.00 96.62 170 ALA A N 1
ATOM 1154 C CA . ALA A 1 170 ? -6.414 0.148 14.829 1.00 96.62 170 ALA A CA 1
ATOM 1155 C C . ALA A 1 170 ? -6.867 1.434 15.531 1.00 96.62 170 ALA A C 1
ATOM 1157 O O . ALA A 1 170 ? -6.046 2.201 16.052 1.00 96.62 170 ALA A O 1
ATOM 1158 N N . LEU A 1 171 ? -8.173 1.684 15.556 1.00 97.06 171 LEU A N 1
ATOM 1159 C CA . LEU A 1 171 ? -8.782 2.873 16.132 1.00 97.06 171 LEU A CA 1
ATOM 1160 C C . LEU A 1 171 ? -9.361 2.581 17.519 1.00 97.06 171 LEU A C 1
ATOM 1162 O O . LEU A 1 171 ? -9.792 1.489 17.858 1.00 97.06 171 LEU A O 1
ATOM 1166 N N . ASN A 1 172 ? -9.373 3.604 18.374 1.00 98.00 172 ASN A N 1
ATOM 1167 C CA . ASN A 1 172 ? -9.847 3.437 19.745 1.00 98.00 172 ASN A CA 1
ATOM 1168 C C . ASN A 1 172 ? -11.355 3.179 19.817 1.00 98.00 172 ASN A C 1
ATOM 1170 O O . ASN A 1 172 ? -12.158 3.921 19.250 1.00 98.00 172 ASN A O 1
ATOM 1174 N N . ASP A 1 173 ? -11.728 2.236 20.676 1.00 98.31 173 ASP A N 1
ATOM 1175 C CA . ASP A 1 173 ? -13.108 1.831 20.896 1.00 98.31 173 ASP A CA 1
ATOM 1176 C C . ASP A 1 173 ? -13.677 2.379 22.201 1.00 98.31 173 ASP A C 1
ATOM 1178 O O . ASP A 1 173 ? -12.972 2.768 23.143 1.00 98.31 173 ASP A O 1
ATOM 1182 N N . SER A 1 174 ? -15.001 2.332 22.318 1.00 97.31 174 SER A N 1
ATOM 1183 C CA . SER A 1 174 ? -15.661 2.598 23.590 1.00 97.31 174 SER A CA 1
ATOM 1184 C C . SER A 1 174 ? -16.882 1.719 23.809 1.00 97.31 174 SER A C 1
ATOM 1186 O O . SER A 1 174 ? -17.541 1.270 22.876 1.00 97.31 174 SER A O 1
ATOM 1188 N N . GLY A 1 175 ? -17.199 1.473 25.076 1.00 96.44 175 GLY A N 1
ATOM 1189 C CA . GLY A 1 175 ? -18.347 0.664 25.450 1.00 96.44 175 GLY A CA 1
ATOM 1190 C C . GLY A 1 175 ? -18.831 0.947 26.862 1.00 96.44 175 GLY A C 1
ATOM 1191 O O . GLY A 1 175 ? -18.287 1.769 27.602 1.00 96.44 175 GLY A O 1
ATOM 1192 N N . THR A 1 176 ? -19.905 0.265 27.243 1.00 96.38 176 THR A N 1
ATOM 1193 C CA . THR A 1 176 ? -20.463 0.333 28.596 1.00 96.38 176 THR A CA 1
ATOM 1194 C C . THR A 1 176 ? -20.758 -1.071 29.093 1.00 96.38 176 THR A C 1
ATOM 1196 O O . THR A 1 176 ? -21.447 -1.840 28.424 1.00 96.38 176 THR A O 1
ATOM 1199 N N . ALA A 1 177 ? -20.248 -1.402 30.276 1.00 95.94 177 ALA A N 1
ATOM 1200 C CA . ALA A 1 177 ? -20.406 -2.715 30.882 1.00 95.94 177 ALA A CA 1
ATOM 1201 C C . ALA A 1 177 ? -21.176 -2.622 32.196 1.00 95.94 177 ALA A C 1
ATOM 1203 O O . ALA A 1 177 ? -20.887 -1.776 33.041 1.00 95.94 177 ALA A O 1
ATOM 1204 N N . ALA A 1 178 ? -22.167 -3.493 32.370 1.00 94.38 178 ALA A N 1
ATOM 1205 C CA . ALA A 1 178 ? -22.949 -3.554 33.596 1.00 94.38 178 ALA A CA 1
ATOM 1206 C C . ALA A 1 178 ? -22.365 -4.589 34.562 1.00 94.38 178 ALA A C 1
ATOM 1208 O O . ALA A 1 178 ? -21.999 -5.693 34.158 1.00 94.38 178 ALA A O 1
ATOM 1209 N N . LEU A 1 179 ? -22.320 -4.259 35.855 1.00 94.12 179 LEU A N 1
ATOM 1210 C CA . LEU A 1 179 ? -21.863 -5.199 36.878 1.00 94.12 179 LEU A CA 1
ATOM 1211 C C . LEU A 1 179 ? -22.646 -6.520 36.823 1.00 94.12 179 LEU A C 1
ATOM 1213 O O . LEU A 1 179 ? -23.877 -6.523 36.830 1.00 94.12 179 LEU A O 1
ATOM 1217 N N . GLY A 1 180 ? -21.927 -7.643 36.864 1.00 88.06 180 GLY A N 1
ATOM 1218 C CA . GLY A 1 180 ? -22.525 -8.979 36.934 1.00 88.06 180 GLY A CA 1
ATOM 1219 C C . GLY A 1 180 ? -23.045 -9.507 35.596 1.00 88.06 180 GLY A C 1
ATOM 1220 O O . GLY A 1 180 ? -23.783 -10.490 35.576 1.00 88.06 180 GLY A O 1
ATOM 1221 N N . SER A 1 181 ? -22.693 -8.869 34.479 1.00 91.50 181 SER A N 1
ATOM 1222 C CA . SER A 1 181 ? -22.977 -9.354 33.127 1.00 91.50 181 SER A CA 1
ATOM 1223 C C . SER A 1 181 ? -21.776 -9.121 32.214 1.00 91.50 181 SER A C 1
ATOM 1225 O O . SER A 1 181 ? -20.984 -8.208 32.440 1.00 91.50 181 SER A O 1
ATOM 1227 N N . THR A 1 182 ? -21.639 -9.968 31.199 1.00 95.81 182 THR A N 1
ATOM 1228 C CA . THR A 1 182 ? -20.625 -9.815 30.153 1.00 95.81 182 THR A CA 1
ATOM 1229 C C . THR A 1 182 ? -21.177 -8.914 29.054 1.00 95.81 182 THR A C 1
ATOM 1231 O O . THR A 1 182 ? -22.294 -9.136 28.583 1.00 95.81 182 THR A O 1
ATOM 1234 N N . THR A 1 183 ? -20.402 -7.910 28.653 1.00 96.44 183 THR A N 1
ATOM 1235 C CA . THR A 1 183 ? -20.691 -7.066 27.489 1.00 96.44 183 THR A CA 1
ATOM 1236 C C . THR A 1 183 ? -19.744 -7.429 26.357 1.00 96.44 183 THR A C 1
ATOM 1238 O O . THR A 1 183 ? -18.534 -7.470 26.569 1.00 96.44 183 THR A O 1
ATOM 1241 N N . THR A 1 184 ? -20.296 -7.614 25.162 1.00 98.00 184 THR A N 1
ATOM 1242 C CA . THR A 1 184 ? -19.543 -7.778 23.916 1.00 98.00 184 THR A CA 1
ATOM 1243 C C . THR A 1 184 ? -19.402 -6.426 23.221 1.00 98.00 184 THR A C 1
ATOM 1245 O O . THR A 1 184 ? -20.393 -5.717 23.036 1.00 98.00 184 THR A O 1
ATOM 1248 N N . ILE A 1 185 ? -18.181 -6.069 22.837 1.00 97.81 185 ILE A N 1
ATOM 1249 C CA . ILE A 1 185 ? -17.834 -4.860 22.084 1.00 97.81 185 ILE A CA 1
ATOM 1250 C C . ILE A 1 185 ? -17.198 -5.322 20.774 1.00 97.81 185 ILE A C 1
ATOM 1252 O O . ILE A 1 185 ? -16.299 -6.159 20.804 1.00 97.81 185 ILE A O 1
ATOM 1256 N N . ASN A 1 186 ? -17.674 -4.823 19.633 1.00 97.44 186 ASN A N 1
ATOM 1257 C CA . ASN A 1 186 ? -16.969 -5.018 18.367 1.00 97.44 186 ASN A CA 1
ATOM 1258 C C . ASN A 1 186 ? -15.797 -4.038 18.342 1.00 97.44 186 ASN A C 1
ATOM 1260 O O . ASN A 1 186 ? -16.036 -2.845 18.487 1.00 97.44 186 ASN A O 1
ATOM 1264 N N . ILE A 1 187 ? -14.580 -4.569 18.274 1.00 97.19 187 ILE A N 1
ATOM 1265 C CA . ILE A 1 187 ? -13.344 -3.781 18.309 1.00 97.19 187 ILE A CA 1
ATOM 1266 C C . ILE A 1 187 ? -12.730 -3.661 16.917 1.00 97.19 187 ILE A C 1
ATOM 1268 O O . ILE A 1 187 ? -12.063 -2.687 16.645 1.00 97.19 187 ILE A O 1
ATOM 1272 N N . LEU A 1 188 ? -13.039 -4.589 16.001 1.00 95.38 188 LEU A N 1
ATOM 1273 C CA . LEU A 1 188 ? -12.559 -4.503 14.621 1.00 95.38 188 LEU A CA 1
ATOM 1274 C C . LEU A 1 188 ? -13.518 -3.744 13.689 1.00 95.38 188 LEU A C 1
ATOM 1276 O O . LEU A 1 188 ? -13.290 -3.661 12.493 1.00 95.38 188 LEU A O 1
ATOM 1280 N N . SER A 1 189 ? -14.642 -3.213 14.185 1.00 93.94 189 SER A N 1
ATOM 1281 C CA . SER A 1 189 ? -15.644 -2.559 13.319 1.00 93.94 189 SER A CA 1
ATOM 1282 C C . SER A 1 189 ? -15.183 -1.257 12.668 1.00 93.94 189 SER A C 1
ATOM 1284 O O . SER A 1 189 ? -15.805 -0.795 11.715 1.00 93.94 189 SER A O 1
ATOM 1286 N N . ASN A 1 190 ? -14.180 -0.631 13.261 1.00 92.62 190 ASN A N 1
ATOM 1287 C CA . ASN A 1 190 ? -13.597 0.656 12.897 1.00 92.62 190 ASN A CA 1
ATOM 1288 C C . ASN A 1 190 ? -12.075 0.545 12.816 1.00 92.62 190 ASN A C 1
ATOM 1290 O O . ASN A 1 190 ? -11.403 1.572 12.808 1.00 92.62 190 ASN A O 1
ATOM 1294 N N . ASP A 1 191 ? -11.569 -0.679 12.808 1.00 93.44 191 ASP A N 1
ATOM 1295 C CA . ASP A 1 191 ? -10.175 -0.965 12.552 1.00 93.44 191 ASP A CA 1
ATOM 1296 C C . ASP A 1 191 ? -10.031 -1.391 11.106 1.00 93.44 191 ASP A C 1
ATOM 1298 O O . ASP A 1 191 ? -10.978 -1.873 10.480 1.00 93.44 191 ASP A O 1
ATOM 1302 N N . ASP A 1 192 ? -8.806 -1.265 10.642 1.00 92.06 192 ASP A N 1
ATOM 1303 C CA . ASP A 1 192 ? -8.331 -1.800 9.388 1.00 92.06 192 ASP A CA 1
ATOM 1304 C C . ASP A 1 192 ? -7.922 -3.264 9.573 1.00 92.06 192 ASP A C 1
ATOM 1306 O O . ASP A 1 192 ? -6.798 -3.663 9.358 1.00 92.06 192 ASP A O 1
ATOM 1310 N N . PHE A 1 193 ? -8.810 -4.102 10.106 1.00 94.38 193 PHE A N 1
ATOM 1311 C CA . PHE A 1 193 ? -8.531 -5.536 10.197 1.00 94.38 193 PHE A CA 1
ATOM 1312 C C . PHE A 1 193 ? -9.821 -6.325 10.024 1.00 94.38 193 PHE A C 1
ATOM 1314 O O . PHE A 1 193 ? -10.811 -6.103 10.732 1.00 94.38 193 PHE A O 1
ATOM 1321 N N . LEU A 1 194 ? -9.804 -7.341 9.158 1.00 92.19 194 LEU A N 1
ATOM 1322 C CA . LEU A 1 194 ? -10.980 -8.183 8.960 1.00 92.19 194 LEU A CA 1
ATOM 1323 C C . LEU A 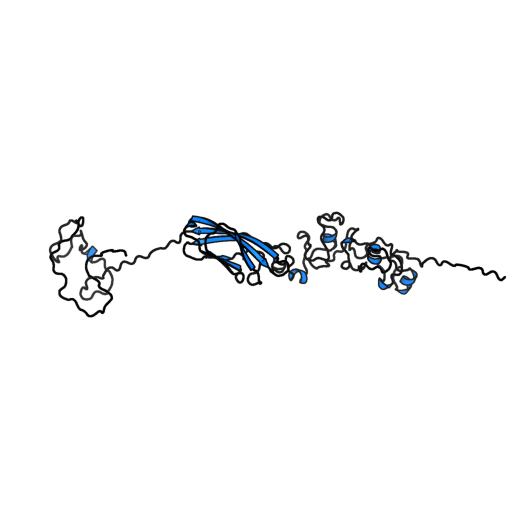1 194 ? -11.169 -9.214 10.087 1.00 92.19 194 LEU A C 1
ATOM 1325 O O . LEU A 1 194 ? -10.234 -9.907 10.512 1.00 92.19 194 LEU A O 1
ATOM 1329 N N . PRO A 1 195 ? -12.411 -9.411 10.571 1.00 93.31 195 PRO A N 1
ATOM 1330 C CA . PRO A 1 195 ? -12.726 -10.554 11.411 1.00 93.31 195 PRO A CA 1
ATOM 1331 C C . PRO A 1 195 ? -12.648 -11.852 10.597 1.00 93.31 195 PRO A C 1
ATOM 1333 O O . PRO A 1 195 ? -12.979 -11.886 9.414 1.00 93.31 195 PRO A O 1
ATOM 1336 N N . ASN A 1 196 ? -12.295 -12.956 11.261 1.00 91.50 196 ASN A N 1
ATOM 1337 C CA . ASN A 1 196 ? -12.161 -14.282 10.639 1.00 91.50 196 ASN A CA 1
ATOM 1338 C C . ASN A 1 196 ? -11.071 -14.373 9.550 1.00 91.50 196 ASN A C 1
ATOM 1340 O O . ASN A 1 196 ? -11.111 -15.286 8.729 1.00 91.50 196 ASN A O 1
ATOM 1344 N N . ASP A 1 197 ? -10.063 -13.505 9.598 1.00 90.25 197 ASP A N 1
ATOM 1345 C CA . ASP A 1 197 ? -8.973 -13.501 8.614 1.00 90.25 197 ASP A CA 1
ATOM 1346 C C . ASP A 1 197 ? -7.666 -14.146 9.117 1.00 90.25 197 ASP A C 1
ATOM 1348 O O . ASP A 1 197 ? -6.582 -13.959 8.593 1.00 90.25 197 ASP A O 1
ATOM 1352 N N . GLY A 1 198 ? -7.742 -14.944 10.187 1.00 90.25 198 GLY A N 1
ATOM 1353 C CA . GLY A 1 198 ? -6.547 -15.542 10.806 1.00 90.25 198 GLY A CA 1
ATOM 1354 C C . GLY A 1 198 ? -5.787 -14.599 11.746 1.00 90.25 198 GLY A C 1
ATOM 1355 O O . GLY A 1 198 ? -4.828 -15.031 12.387 1.00 90.25 198 GLY A O 1
ATOM 1356 N N . ASN A 1 199 ? -6.284 -13.372 11.905 1.00 93.56 199 ASN A N 1
ATOM 1357 C CA . ASN A 1 199 ? -5.804 -12.379 12.855 1.00 93.56 199 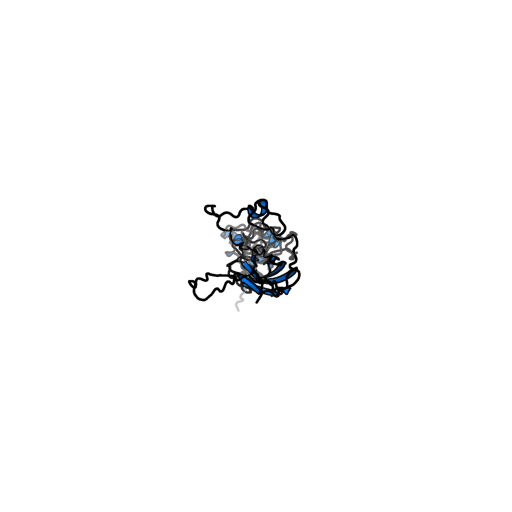ASN A CA 1
ATOM 1358 C C . ASN A 1 199 ? -5.694 -12.910 14.290 1.00 93.56 199 ASN A C 1
ATOM 1360 O O . ASN A 1 199 ? -6.509 -13.706 14.775 1.00 93.56 199 ASN A O 1
ATOM 1364 N N . THR A 1 200 ? -4.701 -12.399 15.011 1.00 95.44 200 THR A N 1
ATOM 1365 C CA . THR A 1 200 ? -4.568 -12.595 16.456 1.00 95.44 200 THR A CA 1
ATOM 1366 C C . THR A 1 200 ? -4.879 -11.295 17.181 1.00 95.44 200 THR A C 1
ATOM 1368 O O . THR A 1 200 ? -4.469 -10.228 16.748 1.00 95.44 200 THR A O 1
ATOM 1371 N N . ILE A 1 201 ? -5.615 -11.375 18.293 1.00 97.50 201 ILE A N 1
ATOM 1372 C CA . ILE A 1 201 ? -5.924 -10.212 19.133 1.00 97.50 201 ILE A CA 1
ATOM 1373 C C . ILE A 1 201 ? -5.457 -10.516 20.547 1.00 97.50 201 ILE A C 1
ATOM 1375 O O . ILE A 1 201 ? -5.868 -11.510 21.158 1.00 97.50 201 ILE A O 1
ATOM 1379 N N . THR A 1 202 ? -4.593 -9.660 21.081 1.00 97.06 202 THR A N 1
ATOM 1380 C CA . THR A 1 202 ? -3.986 -9.854 22.397 1.00 97.06 202 THR A CA 1
ATOM 1381 C C . THR A 1 202 ? -4.122 -8.609 23.254 1.00 97.06 202 THR A C 1
ATOM 1383 O O . THR A 1 202 ? -4.051 -7.485 22.772 1.00 97.06 202 THR A O 1
ATOM 1386 N N . ARG A 1 203 ? -4.311 -8.798 24.564 1.00 97.44 203 ARG A N 1
ATOM 1387 C CA . ARG A 1 203 ? -4.291 -7.688 25.519 1.00 97.44 203 ARG A CA 1
ATOM 1388 C C . ARG A 1 203 ? -2.844 -7.355 25.857 1.00 97.44 203 ARG A C 1
ATOM 1390 O O . ARG A 1 203 ? -2.156 -8.179 26.457 1.00 97.44 203 ARG A O 1
ATOM 1397 N N . THR A 1 204 ? -2.433 -6.128 25.579 1.00 97.50 204 THR A N 1
ATOM 1398 C CA . THR A 1 204 ? -1.089 -5.616 25.874 1.00 97.50 204 THR A CA 1
ATOM 1399 C C . THR A 1 204 ? -1.065 -4.666 27.072 1.00 97.50 204 THR A C 1
ATOM 1401 O O . THR A 1 204 ? -0.004 -4.426 27.647 1.00 97.50 204 THR A O 1
ATOM 1404 N N . GLY A 1 205 ? -2.225 -4.181 27.537 1.00 96.62 205 GLY A N 1
ATOM 1405 C CA . GLY A 1 205 ? -2.285 -3.314 28.715 1.00 96.62 205 GLY A CA 1
ATOM 1406 C C . GLY A 1 205 ? -3.689 -2.902 29.167 1.00 96.62 205 GLY A C 1
ATOM 1407 O O . GLY A 1 205 ? -4.672 -3.627 28.990 1.00 96.62 205 GLY A O 1
ATOM 1408 N N . GLY A 1 206 ? -3.769 -1.726 29.795 1.00 97.06 206 GLY A N 1
ATOM 1409 C CA . GLY A 1 206 ? -5.008 -1.111 30.286 1.00 97.06 206 GLY A CA 1
ATOM 1410 C C . GLY A 1 206 ? -5.269 -1.295 31.787 1.00 97.06 206 GLY A C 1
ATOM 1411 O O . GLY A 1 206 ? -4.625 -2.105 32.455 1.00 97.06 206 GLY A O 1
ATOM 1412 N N . THR A 1 207 ? -6.215 -0.522 32.326 1.00 97.75 207 THR A N 1
ATOM 1413 C CA . THR A 1 207 ? -6.556 -0.484 33.762 1.00 97.75 207 THR A CA 1
ATOM 1414 C C . THR A 1 207 ? -7.619 -1.494 34.190 1.00 97.75 207 THR A C 1
ATOM 1416 O O . THR A 1 207 ? -7.820 -1.675 35.391 1.00 97.75 207 THR A O 1
ATOM 1419 N N . ALA A 1 208 ? -8.284 -2.163 33.244 1.00 97.31 208 ALA A N 1
ATOM 1420 C CA . ALA A 1 208 ? -9.340 -3.122 33.545 1.00 97.31 208 ALA A CA 1
ATOM 1421 C C . ALA A 1 208 ? -8.803 -4.339 34.327 1.00 97.31 208 ALA A C 1
ATOM 1423 O O . ALA A 1 208 ? -7.962 -5.101 33.843 1.00 97.31 208 ALA A O 1
ATOM 1424 N N . GLY A 1 209 ? -9.299 -4.538 35.544 1.00 95.88 209 GLY A N 1
ATOM 1425 C CA . GLY A 1 209 ? -9.057 -5.716 36.376 1.00 95.88 209 GLY A CA 1
ATOM 1426 C C . GLY A 1 209 ? -10.051 -6.856 36.129 1.00 95.88 209 GLY A C 1
ATOM 1427 O O . GLY A 1 209 ? -9.786 -7.985 36.538 1.00 95.88 209 GLY A O 1
ATOM 1428 N N . GLY A 1 210 ? -11.181 -6.570 35.472 1.00 95.12 210 GLY A N 1
ATOM 1429 C CA . GLY A 1 210 ? -12.170 -7.567 35.054 1.00 95.12 210 GLY A CA 1
ATOM 1430 C C . GLY A 1 210 ? -11.648 -8.608 34.058 1.00 95.12 210 GLY A C 1
ATOM 1431 O O . GLY A 1 210 ? -10.502 -8.573 33.602 1.00 95.12 210 GLY A O 1
ATOM 1432 N N . THR A 1 211 ? -12.507 -9.566 33.715 1.00 96.81 211 THR A N 1
ATOM 1433 C CA . THR A 1 211 ? -12.175 -10.617 32.744 1.00 96.81 211 THR A CA 1
ATOM 1434 C C . THR A 1 211 ? -12.386 -10.099 31.329 1.00 96.81 211 THR A C 1
ATOM 1436 O O . THR A 1 211 ? -13.472 -9.619 31.012 1.00 96.81 211 THR A O 1
ATOM 1439 N N . VAL A 1 212 ? -11.350 -10.218 30.497 1.00 98.12 212 VAL A N 1
ATOM 1440 C CA . VAL A 1 212 ? -11.346 -9.856 29.074 1.00 98.12 212 VAL A CA 1
ATOM 1441 C C . VAL A 1 212 ? -11.136 -11.125 28.256 1.00 98.12 212 VAL A C 1
ATOM 1443 O O . VAL A 1 212 ? -10.293 -11.953 28.605 1.00 98.12 212 VAL A O 1
ATOM 1446 N N . THR A 1 213 ? -11.883 -11.299 27.175 1.00 97.62 213 THR A N 1
ATOM 1447 C CA . THR A 1 213 ? -11.668 -12.375 26.199 1.00 97.62 213 THR A CA 1
ATOM 1448 C C . THR A 1 213 ? -11.866 -11.818 24.799 1.00 97.62 213 THR A C 1
ATOM 1450 O O . THR A 1 213 ? -12.803 -11.061 24.575 1.00 97.62 213 THR A O 1
ATOM 1453 N N . PHE A 1 214 ? -10.990 -12.178 23.863 1.00 98.00 214 PHE A N 1
ATOM 1454 C CA . PHE A 1 214 ? -11.109 -11.763 22.467 1.00 98.00 214 PHE A CA 1
ATOM 1455 C C . PHE A 1 214 ? -11.577 -12.919 21.603 1.00 98.00 214 PHE A C 1
ATOM 1457 O O . PHE A 1 214 ? -11.209 -14.073 21.834 1.00 98.00 214 PHE A O 1
ATOM 1464 N N . ASN A 1 215 ? -12.355 -12.586 20.584 1.00 96.94 215 ASN A N 1
ATOM 1465 C CA . ASN A 1 215 ? -12.738 -13.498 19.531 1.00 96.94 215 ASN A CA 1
ATOM 1466 C C . ASN A 1 215 ? -12.344 -12.890 18.174 1.00 96.94 215 ASN A C 1
ATOM 1468 O O . ASN A 1 215 ? -13.096 -12.070 17.646 1.00 96.94 215 ASN A O 1
ATOM 1472 N N . PRO A 1 216 ? -11.195 -13.289 17.597 1.00 94.94 216 PRO A N 1
ATOM 1473 C CA . PRO A 1 216 ? -10.744 -12.771 16.305 1.00 94.94 216 PRO A CA 1
ATOM 1474 C C . PRO A 1 216 ? -11.635 -13.217 15.138 1.00 94.94 216 PRO A C 1
ATOM 1476 O O . PRO A 1 216 ? -11.657 -12.570 14.099 1.00 94.94 216 PRO A O 1
ATOM 1479 N N . ILE A 1 217 ? -12.427 -14.283 15.304 1.00 95.50 217 ILE A N 1
ATOM 1480 C CA . ILE A 1 217 ? -13.369 -14.745 14.273 1.00 95.50 217 ILE A CA 1
ATOM 1481 C C . ILE A 1 217 ? -14.544 -13.777 14.129 1.00 95.50 217 ILE A C 1
ATOM 1483 O O . ILE A 1 217 ? -15.070 -13.596 13.038 1.00 95.50 217 ILE A O 1
ATOM 1487 N N . THR A 1 218 ? -14.976 -13.152 15.223 1.00 96.00 218 THR A N 1
ATOM 1488 C CA . THR A 1 218 ? -16.066 -12.164 15.196 1.00 96.00 218 THR A CA 1
ATOM 1489 C C . THR A 1 218 ? -15.575 -10.724 15.284 1.00 96.00 218 THR A C 1
ATOM 1491 O O . THR A 1 218 ? -16.391 -9.821 15.145 1.00 96.00 218 THR A O 1
ATOM 1494 N N . GLY A 1 219 ? -14.280 -10.501 15.535 1.00 96.12 219 GLY A N 1
ATOM 1495 C CA . GLY A 1 219 ? -13.700 -9.172 15.749 1.00 96.12 219 GLY A CA 1
ATOM 1496 C C . GLY A 1 219 ? -14.142 -8.513 17.057 1.00 96.12 219 GLY A C 1
ATOM 1497 O O . GLY A 1 219 ? -14.152 -7.292 17.175 1.00 96.12 219 GLY A O 1
ATOM 1498 N N . THR A 1 220 ? -14.566 -9.303 18.048 1.00 97.75 220 THR A N 1
ATOM 1499 C CA . THR A 1 220 ? -15.183 -8.777 19.274 1.00 97.75 220 THR A CA 1
ATOM 1500 C C . THR A 1 220 ? -14.357 -9.052 20.522 1.00 97.75 220 THR A C 1
ATOM 1502 O O . THR A 1 220 ? -13.714 -10.095 20.653 1.00 97.75 220 THR A O 1
ATOM 1505 N N . MET A 1 221 ? -14.485 -8.162 21.499 1.00 98.12 221 MET A N 1
ATOM 1506 C CA . MET A 1 221 ? -14.020 -8.332 22.867 1.00 98.12 221 MET A CA 1
ATOM 1507 C C . MET A 1 221 ? -15.207 -8.511 23.818 1.00 98.12 221 MET A C 1
ATOM 1509 O O . MET A 1 221 ? -16.106 -7.674 23.867 1.00 98.12 221 MET A O 1
ATOM 1513 N N . ASP A 1 222 ? -15.163 -9.553 24.639 1.00 98.06 222 ASP A N 1
ATOM 1514 C CA . ASP A 1 222 ? -16.050 -9.735 25.783 1.00 98.06 222 ASP A CA 1
ATOM 1515 C C . ASP A 1 222 ? -15.387 -9.212 27.057 1.00 98.06 222 ASP A C 1
ATOM 1517 O O . ASP A 1 222 ? -14.239 -9.548 27.366 1.00 98.06 222 ASP A O 1
ATOM 1521 N N . TYR A 1 223 ? -16.128 -8.422 27.834 1.00 98.25 223 TYR A N 1
ATOM 1522 C CA . TYR A 1 223 ? -15.662 -7.887 29.108 1.00 98.25 223 TYR A CA 1
ATOM 1523 C C . TYR A 1 223 ? -16.686 -8.068 30.230 1.00 98.25 223 TYR A C 1
ATOM 1525 O O . TYR A 1 223 ? -17.866 -7.742 30.086 1.00 98.25 223 TYR A O 1
ATOM 1533 N N . THR A 1 224 ? -16.214 -8.575 31.373 1.00 96.94 224 THR A N 1
ATOM 1534 C CA . THR A 1 224 ? -16.995 -8.709 32.611 1.00 96.94 224 THR A CA 1
ATOM 1535 C C . THR A 1 224 ? -16.317 -7.921 33.740 1.00 96.94 224 THR A C 1
ATOM 1537 O O . THR A 1 224 ? -15.225 -8.313 34.167 1.00 96.94 224 THR A O 1
ATOM 1540 N N . PRO A 1 225 ? -16.932 -6.832 34.240 1.00 97.12 225 PRO A N 1
ATOM 1541 C CA . PRO A 1 225 ? -16.311 -5.946 35.223 1.00 97.12 225 PRO A CA 1
ATOM 1542 C C . PRO A 1 225 ? -16.299 -6.525 36.644 1.00 97.12 225 PRO A C 1
ATOM 1544 O O . PRO A 1 225 ? -17.198 -7.266 37.054 1.00 97.12 225 PRO A O 1
ATOM 1547 N N . LEU A 1 226 ? -15.307 -6.114 37.433 1.00 96.00 226 LEU A N 1
ATOM 1548 C CA . LEU A 1 226 ? -15.248 -6.300 38.880 1.00 96.00 226 LEU A CA 1
ATOM 1549 C C . LEU A 1 226 ? -16.150 -5.293 39.600 1.00 96.00 226 LEU A C 1
ATOM 1551 O O . LEU A 1 226 ? -16.346 -4.158 39.168 1.00 96.00 226 LEU A O 1
ATOM 1555 N N . ALA A 1 227 ? -16.612 -5.662 40.796 1.00 93.25 227 ALA A N 1
ATOM 1556 C CA . ALA A 1 227 ? -17.378 -4.759 41.656 1.00 93.25 227 ALA A CA 1
ATOM 1557 C C . ALA A 1 227 ? -16.607 -3.480 42.044 1.00 93.25 227 ALA A C 1
ATOM 1559 O O . ALA A 1 227 ? -17.225 -2.446 42.279 1.00 93.25 227 ALA A O 1
ATOM 1560 N N . SER A 1 228 ? -15.270 -3.532 42.086 1.00 94.81 228 SER A N 1
ATOM 1561 C CA . SER A 1 228 ? -14.411 -2.374 42.376 1.00 94.81 228 SER A CA 1
ATOM 1562 C C . SER A 1 228 ? -14.333 -1.353 41.240 1.00 94.81 228 SER A C 1
ATOM 1564 O O . SER A 1 228 ? -13.832 -0.256 41.459 1.00 94.81 228 SER A O 1
ATOM 1566 N N . GLU A 1 229 ? -14.790 -1.708 40.038 1.00 96.12 229 GLU A N 1
ATOM 1567 C CA . GLU A 1 229 ? -14.742 -0.845 38.851 1.00 96.12 229 GLU A CA 1
ATOM 1568 C C . GLU A 1 229 ? -16.055 -0.068 38.655 1.00 96.12 229 GLU A C 1
ATOM 1570 O O . GLU A 1 229 ? -16.132 0.822 37.820 1.00 96.12 229 GLU A O 1
ATOM 1575 N N . VAL A 1 230 ? -17.105 -0.354 39.433 1.00 95.31 230 VAL A N 1
ATOM 1576 C CA . VAL A 1 230 ? -18.420 0.286 39.268 1.00 95.31 230 VAL A CA 1
ATOM 1577 C C . VAL A 1 230 ? -18.343 1.798 39.465 1.00 95.31 230 VAL A C 1
ATOM 1579 O O . VAL A 1 230 ? -17.884 2.284 40.497 1.00 95.31 230 VAL A O 1
ATOM 1582 N N . GLY A 1 231 ? -18.873 2.541 38.493 1.00 93.00 231 GLY A N 1
ATOM 1583 C CA . GLY A 1 231 ? -18.869 4.000 38.492 1.00 93.00 231 GLY A CA 1
ATOM 1584 C C . GLY A 1 231 ? -17.545 4.615 38.035 1.00 93.00 231 GLY A C 1
ATOM 1585 O O . GLY A 1 231 ? -17.403 5.834 38.122 1.00 93.00 231 GLY A O 1
ATOM 1586 N N . THR A 1 232 ? -16.590 3.812 37.556 1.00 95.94 232 THR A N 1
ATOM 1587 C CA . THR A 1 232 ? -15.346 4.293 36.945 1.00 95.94 232 THR A CA 1
ATOM 1588 C C . THR A 1 232 ? -15.310 3.991 35.445 1.00 95.94 232 THR A C 1
ATOM 1590 O O . THR A 1 232 ? -16.148 3.262 34.907 1.00 95.94 232 THR A O 1
ATOM 1593 N N . SER A 1 233 ? -14.336 4.595 34.763 1.00 97.00 233 SER A N 1
ATOM 1594 C CA . SER A 1 233 ? -13.954 4.216 33.407 1.00 97.00 233 SER A CA 1
ATOM 1595 C C . SER A 1 233 ? -12.655 3.430 33.479 1.00 97.00 233 SER A C 1
ATOM 1597 O O . SER A 1 233 ? -11.677 3.896 34.070 1.00 97.00 233 SER A O 1
ATOM 1599 N N . VAL A 1 234 ? -12.639 2.258 32.860 1.00 98.06 234 VAL A N 1
ATOM 1600 C CA . VAL A 1 234 ? -11.449 1.414 32.740 1.00 98.06 234 VAL A CA 1
ATOM 1601 C C . VAL A 1 234 ? -11.037 1.291 31.284 1.00 98.06 234 VAL A C 1
ATOM 1603 O O . VAL A 1 234 ? -11.828 1.568 30.384 1.00 98.06 234 VAL A O 1
ATOM 1606 N N . THR A 1 235 ? -9.793 0.888 31.050 1.00 98.38 235 THR A N 1
ATOM 1607 C CA . THR A 1 235 ? -9.264 0.703 29.701 1.00 98.38 235 THR A CA 1
ATOM 1608 C C . THR A 1 235 ? -8.741 -0.705 29.484 1.00 98.38 235 THR A C 1
ATOM 1610 O O . THR A 1 235 ? -8.222 -1.344 30.403 1.00 98.38 235 THR A O 1
ATOM 1613 N N . VAL A 1 236 ? -8.841 -1.173 28.247 1.00 98.44 236 VAL A N 1
ATOM 1614 C CA . VAL A 1 236 ? -8.141 -2.355 27.741 1.00 98.44 236 VAL A CA 1
ATOM 1615 C C . VAL A 1 236 ? -7.326 -1.895 26.545 1.00 98.44 236 VAL A C 1
ATOM 1617 O O . VAL A 1 236 ? -7.887 -1.309 25.629 1.00 98.44 236 VAL A O 1
ATOM 1620 N N . ILE A 1 237 ? -6.017 -2.129 26.564 1.00 98.50 237 ILE A N 1
ATOM 1621 C CA . ILE A 1 237 ? -5.166 -1.890 25.392 1.00 98.50 237 ILE A CA 1
ATOM 1622 C C . ILE A 1 237 ? -4.979 -3.241 24.715 1.00 98.50 237 ILE A C 1
ATOM 1624 O O . ILE A 1 237 ? -4.575 -4.200 25.389 1.00 98.50 237 ILE A O 1
ATOM 1628 N N . TYR A 1 238 ? -5.314 -3.319 23.432 1.00 98.31 238 TYR A N 1
ATOM 1629 C CA . TYR A 1 238 ? -5.154 -4.520 22.626 1.00 98.31 238 TYR A CA 1
ATOM 1630 C C . TYR A 1 238 ? -4.276 -4.250 21.412 1.00 98.31 238 TYR A C 1
ATOM 1632 O O . TYR A 1 238 ? -4.188 -3.123 20.933 1.00 98.31 238 TYR A O 1
ATOM 1640 N N . THR A 1 239 ? -3.640 -5.310 20.938 1.00 97.88 239 THR A N 1
ATOM 1641 C CA . THR A 1 239 ? -2.909 -5.338 19.677 1.00 97.88 239 THR A CA 1
ATOM 1642 C C . THR A 1 239 ? -3.536 -6.417 18.810 1.00 97.88 239 THR A C 1
ATOM 1644 O O . THR A 1 239 ? -3.697 -7.555 19.273 1.00 97.88 239 THR A O 1
ATOM 1647 N N . VAL A 1 240 ? -3.916 -6.040 17.594 1.00 97.31 240 VAL A N 1
ATOM 1648 C CA . VAL A 1 240 ? -4.335 -6.947 16.525 1.00 97.31 240 VAL A CA 1
ATOM 1649 C C . VAL A 1 240 ? -3.154 -7.137 15.579 1.00 97.31 240 VAL A C 1
ATOM 1651 O O . VAL A 1 240 ? -2.423 -6.183 15.322 1.00 97.31 240 VAL A O 1
ATOM 1654 N N . CYS A 1 241 ? -2.921 -8.374 15.147 1.00 96.69 241 CYS A N 1
ATOM 1655 C CA . CYS A 1 241 ? -1.856 -8.708 14.210 1.00 96.69 241 CYS A CA 1
ATOM 1656 C C . CYS A 1 241 ? -2.360 -9.661 13.131 1.00 96.69 241 CYS A C 1
ATOM 1658 O O . CYS A 1 241 ? -2.918 -10.715 13.479 1.00 96.69 241 CYS A O 1
ATOM 1660 N N . ASN A 1 242 ? -2.068 -9.334 11.875 1.00 95.19 242 ASN A N 1
ATOM 1661 C CA . ASN A 1 242 ? -2.133 -10.257 10.756 1.00 95.19 242 ASN A CA 1
ATOM 1662 C C . ASN A 1 242 ? -0.803 -11.032 10.666 1.00 95.19 242 ASN A C 1
ATOM 1664 O O . ASN A 1 242 ? 0.257 -10.423 10.506 1.00 95.19 242 ASN A O 1
ATOM 1668 N N . PRO A 1 243 ? -0.810 -12.371 10.820 1.00 91.56 243 PRO A N 1
ATOM 1669 C CA . PRO A 1 243 ? 0.408 -13.184 10.756 1.00 91.56 243 PRO A CA 1
ATOM 1670 C C . PRO A 1 243 ? 0.944 -13.400 9.328 1.00 91.56 243 PRO A C 1
ATOM 1672 O O . PRO A 1 243 ? 1.929 -14.123 9.142 1.00 91.56 243 PRO A O 1
ATOM 1675 N N . VAL A 1 244 ? 0.262 -12.870 8.311 1.00 88.12 244 VAL A N 1
ATOM 1676 C CA . VAL A 1 244 ? 0.699 -12.879 6.913 1.00 88.12 244 VAL A CA 1
ATOM 1677 C C . VAL A 1 244 ? 0.554 -11.451 6.389 1.00 88.12 244 VAL A C 1
ATOM 1679 O O . VAL A 1 244 ? -0.575 -11.002 6.307 1.00 88.12 244 VAL A O 1
ATOM 1682 N N . PRO A 1 245 ? 1.629 -10.751 5.989 1.00 87.06 245 PRO A N 1
ATOM 1683 C CA . PRO A 1 245 ? 2.979 -11.235 5.680 1.00 87.06 245 PRO A CA 1
ATOM 1684 C C . PRO A 1 245 ? 3.864 -11.517 6.914 1.00 87.06 245 PRO A C 1
ATOM 1686 O O . PRO A 1 245 ? 3.452 -11.345 8.051 1.00 87.06 245 PRO A O 1
ATOM 1689 N N . ASN A 1 246 ? 5.081 -12.036 6.689 1.00 85.19 246 ASN A N 1
ATOM 1690 C CA . ASN A 1 246 ? 6.087 -12.275 7.736 1.00 85.19 246 ASN A CA 1
ATOM 1691 C C . ASN A 1 246 ? 7.237 -11.265 7.567 1.00 85.19 246 ASN A C 1
ATOM 1693 O O . ASN A 1 246 ? 7.918 -11.328 6.536 1.00 85.19 246 ASN A O 1
ATOM 1697 N N . PRO A 1 247 ? 7.514 -10.396 8.556 1.00 91.12 247 PRO A N 1
ATOM 1698 C CA . PRO A 1 247 ? 6.975 -10.390 9.925 1.00 91.12 247 PRO A CA 1
ATOM 1699 C C . PRO A 1 247 ? 5.516 -9.926 10.024 1.00 91.12 247 PRO A C 1
ATOM 1701 O O . PRO A 1 247 ? 5.079 -9.151 9.183 1.00 91.12 247 PRO A O 1
ATOM 1704 N N . ASP A 1 248 ? 4.822 -10.382 11.074 1.00 94.50 248 ASP A N 1
ATOM 1705 C CA . ASP A 1 248 ? 3.431 -10.019 11.366 1.00 94.50 248 ASP A CA 1
ATOM 1706 C C . ASP A 1 248 ? 3.218 -8.497 11.317 1.00 94.50 248 ASP A C 1
ATOM 1708 O O . ASP A 1 248 ? 3.989 -7.725 11.905 1.00 94.50 248 ASP A O 1
ATOM 1712 N N . VAL A 1 249 ? 2.127 -8.085 10.680 1.00 96.44 249 VAL A N 1
ATOM 1713 C CA . VAL A 1 249 ? 1.678 -6.693 10.607 1.00 96.44 249 VAL A CA 1
ATOM 1714 C C . VAL A 1 249 ? 0.719 -6.443 11.760 1.00 96.44 249 VAL A C 1
ATOM 1716 O O . VAL A 1 249 ? -0.242 -7.187 11.938 1.00 96.44 249 VAL A O 1
ATOM 1719 N N . CYS A 1 250 ? 0.985 -5.427 12.584 1.00 96.88 250 CYS A N 1
ATOM 1720 C CA . CYS A 1 250 ? 0.241 -5.206 13.822 1.00 96.88 250 CYS A CA 1
ATOM 1721 C C . CYS A 1 250 ? -0.123 -3.740 14.053 1.00 96.88 250 CYS A C 1
ATOM 1723 O O . CYS A 1 250 ? 0.719 -2.855 13.901 1.00 96.88 250 CYS A O 1
ATOM 1725 N N . ALA A 1 251 ? -1.310 -3.512 14.616 1.00 97.75 251 ALA A N 1
ATOM 1726 C CA . ALA A 1 251 ? -1.743 -2.214 15.126 1.00 97.75 251 ALA A CA 1
ATOM 1727 C C . ALA A 1 251 ? -2.285 -2.323 16.561 1.00 97.75 251 ALA A C 1
ATOM 1729 O O . ALA A 1 251 ? -2.645 -3.398 17.045 1.00 97.75 251 ALA A O 1
ATOM 1730 N N . THR A 1 252 ? -2.282 -1.209 17.299 1.00 98.00 252 THR A N 1
ATOM 1731 C CA . THR A 1 252 ? -2.671 -1.170 18.720 1.00 98.00 252 THR A CA 1
ATOM 1732 C C . THR A 1 252 ? -3.704 -0.088 18.978 1.00 98.00 252 THR A C 1
ATOM 1734 O O . THR A 1 252 ? -3.497 1.062 18.604 1.00 98.00 252 THR A O 1
ATOM 1737 N N . ALA A 1 253 ? -4.747 -0.437 19.728 1.00 98.25 253 ALA A N 1
ATOM 1738 C CA . ALA A 1 253 ? -5.817 0.473 20.109 1.00 98.25 253 ALA A CA 1
ATOM 1739 C C . ALA A 1 253 ? -6.240 0.296 21.573 1.00 98.25 253 ALA A C 1
ATOM 1741 O O . ALA A 1 253 ? -5.864 -0.648 22.278 1.00 98.25 253 ALA A O 1
ATOM 1742 N N . THR A 1 254 ? -7.002 1.270 22.067 1.00 98.56 254 THR A N 1
ATOM 1743 C CA . THR A 1 254 ? -7.522 1.302 23.434 1.00 98.56 254 THR A CA 1
ATOM 1744 C C . THR A 1 254 ? -9.042 1.269 23.435 1.00 98.56 254 THR A C 1
ATOM 1746 O O . THR A 1 254 ? -9.685 2.179 22.924 1.00 98.56 254 THR A O 1
ATOM 1749 N N . VAL A 1 255 ? -9.619 0.292 24.136 1.00 98.56 255 VAL A N 1
ATOM 1750 C CA . VAL A 1 255 ? -11.047 0.260 24.464 1.00 98.56 255 VAL A CA 1
ATOM 1751 C C . VAL A 1 255 ? -11.284 0.988 25.782 1.00 98.56 255 VAL A C 1
ATOM 1753 O O . VAL A 1 255 ? -10.737 0.598 26.817 1.00 98.56 255 VAL A O 1
ATOM 1756 N N . THR A 1 256 ? -12.137 2.011 25.777 1.00 98.38 256 THR A N 1
ATOM 1757 C CA . THR A 1 256 ? -12.582 2.722 26.987 1.00 98.38 256 THR A CA 1
ATOM 1758 C C . THR A 1 256 ? -13.957 2.228 27.431 1.00 98.38 256 THR A C 1
ATOM 1760 O O . THR A 1 256 ? -14.947 2.382 26.717 1.00 98.38 256 THR A O 1
ATOM 1763 N N . ILE A 1 257 ? -14.047 1.651 28.629 1.00 98.06 257 ILE A N 1
ATOM 1764 C CA . ILE A 1 257 ? -15.269 1.025 29.139 1.00 98.06 257 ILE A CA 1
ATOM 1765 C C . ILE A 1 257 ? -15.781 1.787 30.354 1.00 98.06 257 ILE A C 1
ATOM 1767 O O . ILE A 1 257 ? -15.141 1.809 31.406 1.00 98.06 257 ILE A O 1
ATOM 1771 N N . ASN A 1 258 ? -16.986 2.339 30.235 1.00 97.38 258 ASN A N 1
ATOM 1772 C CA . ASN A 1 258 ? -17.712 2.883 31.376 1.00 97.38 258 ASN A CA 1
ATOM 1773 C C . ASN A 1 258 ? -18.416 1.749 32.122 1.00 97.38 258 ASN A C 1
ATOM 1775 O O . ASN A 1 258 ? -19.252 1.045 31.551 1.00 97.38 258 ASN A O 1
ATOM 1779 N N . VAL A 1 259 ? -18.099 1.566 33.402 1.00 96.88 259 VAL A N 1
ATOM 1780 C CA . VAL A 1 259 ? -18.705 0.499 34.200 1.00 96.88 259 VAL A CA 1
ATOM 1781 C C . VAL A 1 259 ? -19.876 1.056 34.995 1.00 96.88 259 VAL A C 1
ATOM 1783 O O . VAL A 1 259 ? -19.724 1.922 35.858 1.00 96.88 259 VAL A O 1
ATOM 1786 N N . ILE A 1 260 ? -21.063 0.526 34.731 1.00 93.62 260 ILE A N 1
ATOM 1787 C CA . ILE A 1 260 ? -22.303 0.928 35.392 1.00 93.62 260 ILE A CA 1
ATOM 1788 C C . ILE A 1 260 ? -22.805 -0.166 36.331 1.00 93.62 260 ILE A C 1
ATOM 1790 O O . ILE A 1 260 ? -22.534 -1.357 36.171 1.00 93.62 260 ILE A O 1
ATOM 1794 N N . SER A 1 261 ? -23.574 0.242 37.335 1.00 90.00 261 SER A N 1
ATOM 1795 C CA . SER A 1 261 ? -24.309 -0.706 38.167 1.00 90.00 261 SER A CA 1
ATOM 1796 C C . SER A 1 261 ? -25.451 -1.328 37.361 1.00 90.00 261 SER A C 1
ATOM 1798 O O . SER A 1 261 ? -26.154 -0.622 36.635 1.00 90.00 261 SER A O 1
ATOM 1800 N N . SER A 1 262 ? -25.671 -2.635 37.500 1.00 75.44 262 SER A N 1
ATOM 1801 C CA . SER A 1 262 ? -26.873 -3.281 36.980 1.00 75.44 262 SER A CA 1
ATOM 1802 C C . SER A 1 262 ? -28.049 -2.987 37.918 1.00 75.44 262 SER A C 1
ATOM 1804 O O . SER A 1 262 ? -28.095 -3.424 39.068 1.00 75.44 262 SER A O 1
ATOM 1806 N N . CYS A 1 263 ? -29.032 -2.213 37.455 1.00 67.62 263 CYS A N 1
ATOM 1807 C CA . CYS A 1 263 ? -30.272 -2.039 38.206 1.00 67.62 263 CYS A CA 1
ATOM 1808 C C . CYS A 1 263 ? -31.101 -3.323 38.112 1.00 67.62 263 CYS A C 1
ATOM 1810 O O . CYS A 1 263 ? -31.715 -3.598 37.084 1.00 67.62 263 CYS A O 1
ATOM 1812 N N . VAL A 1 264 ? -31.177 -4.088 39.199 1.00 64.81 264 VAL A N 1
ATOM 1813 C CA . VAL A 1 264 ? -32.186 -5.145 39.322 1.00 64.81 264 VAL A CA 1
ATOM 1814 C C . VAL A 1 264 ? -33.466 -4.495 39.840 1.00 64.81 264 VAL A C 1
ATOM 1816 O O . VAL A 1 264 ? -33.454 -3.864 40.894 1.00 64.81 264 VAL A O 1
ATOM 1819 N N . THR A 1 265 ? -34.577 -4.616 39.113 1.00 64.94 265 THR A N 1
ATOM 1820 C CA . THR A 1 265 ? -35.899 -4.233 39.632 1.00 64.94 265 THR A CA 1
ATOM 1821 C C . THR A 1 265 ? -36.529 -5.472 40.270 1.00 64.94 265 THR A C 1
ATOM 1823 O O . THR A 1 265 ? -37.097 -6.293 39.544 1.00 64.94 265 THR A O 1
ATOM 1826 N N . PRO A 1 266 ? -36.420 -5.691 41.596 1.00 59.91 266 PRO A N 1
ATOM 1827 C CA . PRO A 1 266 ? -37.064 -6.842 42.206 1.00 59.91 266 PRO A CA 1
ATOM 1828 C C . PRO A 1 266 ? -38.582 -6.691 42.067 1.00 59.91 266 PRO A C 1
ATOM 1830 O O . PRO A 1 266 ? -39.189 -5.784 42.636 1.00 59.91 266 PRO A O 1
ATOM 1833 N N . ILE A 1 267 ? -39.215 -7.592 41.316 1.00 73.06 267 ILE A N 1
ATOM 1834 C CA . ILE A 1 267 ? -40.673 -7.713 41.315 1.00 73.06 267 ILE A CA 1
ATOM 1835 C C . ILE A 1 267 ? -41.050 -8.488 42.576 1.00 73.06 267 ILE A C 1
ATOM 1837 O O . ILE A 1 267 ? -41.110 -9.717 42.575 1.00 73.06 267 ILE A O 1
ATOM 1841 N N . LEU A 1 268 ? -41.308 -7.768 43.666 1.00 67.12 268 LEU A N 1
ATOM 1842 C CA . LEU A 1 268 ? -41.919 -8.366 44.847 1.00 67.12 268 LEU A CA 1
ATOM 1843 C C . LEU A 1 268 ? -43.404 -8.611 44.563 1.00 67.12 268 LEU A C 1
ATOM 1845 O O . LEU A 1 268 ? -44.201 -7.678 44.495 1.00 67.12 268 LEU A O 1
ATOM 1849 N N . LYS A 1 269 ? -43.784 -9.880 44.400 1.00 62.22 269 LYS A N 1
ATOM 1850 C CA . LYS A 1 269 ? -45.190 -10.296 44.420 1.00 62.22 269 LYS A CA 1
ATOM 1851 C C . LYS A 1 269 ? -45.519 -10.774 45.828 1.00 62.22 269 LYS A C 1
ATOM 1853 O O . LYS A 1 269 ? -44.990 -11.787 46.274 1.00 62.22 269 LYS A O 1
ATOM 1858 N N . VAL A 1 270 ? -46.388 -10.046 46.523 1.00 60.59 270 VAL A N 1
ATOM 1859 C CA . VAL A 1 270 ? -46.994 -10.526 47.769 1.00 60.59 270 VAL A CA 1
ATOM 1860 C C . VAL A 1 270 ? -48.198 -11.381 47.387 1.00 60.59 270 VAL A C 1
ATOM 1862 O O . VAL A 1 270 ? -49.120 -10.894 46.734 1.00 60.59 270 VAL A O 1
ATOM 1865 N N . LEU A 1 271 ? -48.186 -12.657 47.771 1.00 50.91 271 LEU A N 1
ATOM 1866 C CA . LEU A 1 271 ? -49.378 -13.494 47.721 1.00 50.91 271 LEU A CA 1
ATOM 1867 C C . LEU A 1 271 ? -50.272 -13.075 48.893 1.00 50.91 271 LEU A C 1
ATOM 1869 O O . LEU A 1 271 ? -49.985 -13.407 50.039 1.00 50.91 271 LEU A O 1
ATOM 1873 N N . LEU A 1 272 ? -51.318 -12.297 48.619 1.00 58.91 272 LEU A N 1
ATOM 1874 C CA . LEU A 1 272 ? -52.394 -12.117 49.588 1.00 58.91 272 LEU A CA 1
ATOM 1875 C C . LEU A 1 272 ? -53.307 -13.339 49.485 1.00 58.91 272 LEU A C 1
ATOM 1877 O O . LEU A 1 272 ? -53.780 -13.657 48.391 1.00 58.91 272 LEU A O 1
ATOM 1881 N N . GLU A 1 273 ? -53.525 -14.038 50.601 1.00 54.06 273 GLU A N 1
ATOM 1882 C CA . GLU A 1 273 ? -54.502 -15.124 50.635 1.00 54.06 273 GLU A CA 1
ATOM 1883 C C . GLU A 1 273 ? -55.886 -14.585 50.244 1.00 54.06 273 GLU A C 1
ATOM 1885 O O . GLU A 1 273 ? -56.259 -13.460 50.588 1.00 54.06 273 GLU A O 1
ATOM 1890 N N . GLY A 1 274 ? -56.595 -15.361 49.421 1.00 51.41 274 GLY A N 1
ATOM 1891 C CA . GLY A 1 274 ? -57.823 -14.948 48.748 1.00 51.41 274 GLY A CA 1
ATOM 1892 C C . GLY A 1 274 ? -58.989 -14.619 49.691 1.00 51.41 274 GLY A C 1
ATOM 1893 O O . GLY A 1 274 ? -58.891 -14.766 50.909 1.00 51.41 274 GLY A O 1
ATOM 1894 N N . PRO A 1 275 ? -60.129 -14.164 49.135 1.00 47.78 275 PRO A N 1
ATOM 1895 C CA . PRO A 1 275 ? -61.308 -13.862 49.933 1.00 47.78 275 P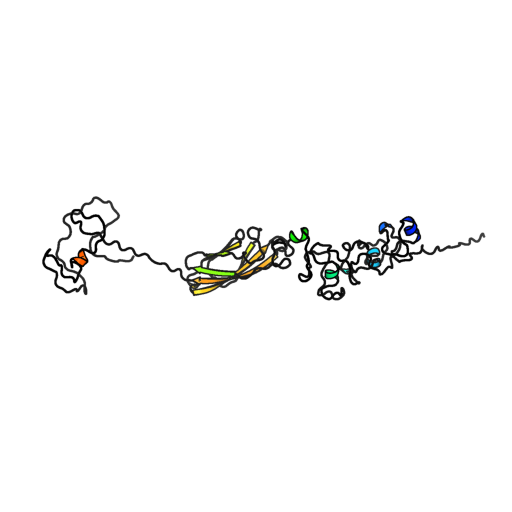RO A CA 1
ATOM 1896 C C . PRO A 1 275 ? -61.806 -15.111 50.669 1.00 47.78 275 PRO A C 1
ATOM 1898 O O . PRO A 1 275 ? -61.750 -16.223 50.138 1.00 47.78 275 PRO A O 1
ATOM 1901 N N . ILE A 1 276 ? -62.370 -14.904 51.864 1.00 44.47 276 ILE A N 1
ATOM 1902 C CA . ILE A 1 276 ? -63.264 -15.886 52.480 1.00 44.47 276 ILE A CA 1
ATOM 1903 C C . ILE A 1 276 ? -64.318 -16.238 51.420 1.00 44.47 276 ILE A C 1
ATOM 1905 O O . ILE A 1 276 ? -64.929 -15.349 50.823 1.00 44.47 276 ILE A O 1
ATOM 1909 N N . VAL A 1 277 ? -64.470 -17.522 51.113 1.00 49.91 277 VAL A N 1
ATOM 1910 C CA . VAL A 1 277 ? -65.490 -17.999 50.177 1.00 49.91 277 VAL A CA 1
ATOM 1911 C C . VAL A 1 277 ? -66.868 -17.633 50.732 1.00 49.91 277 VAL A C 1
ATOM 1913 O O . VAL A 1 277 ? -67.365 -18.299 51.638 1.00 49.91 277 VAL A O 1
ATOM 1916 N N . ASP A 1 278 ? -67.496 -16.579 50.198 1.00 49.44 278 ASP A N 1
ATOM 1917 C CA . ASP A 1 278 ? -68.945 -16.432 50.262 1.00 49.44 278 ASP A CA 1
ATOM 1918 C C . ASP A 1 278 ? -69.555 -17.196 49.078 1.00 49.44 278 ASP A C 1
ATOM 1920 O O . ASP A 1 278 ? -69.144 -17.091 47.925 1.00 49.44 278 ASP A O 1
ATOM 1924 N N . ASN A 1 279 ? -70.477 -18.086 49.425 1.00 49.12 279 ASN A N 1
ATOM 1925 C CA . ASN A 1 279 ? -71.219 -19.009 48.578 1.00 49.12 279 ASN A CA 1
ATOM 1926 C C . ASN A 1 279 ? -71.590 -18.436 47.184 1.00 49.12 279 ASN A C 1
ATOM 1928 O O . ASN A 1 279 ? -72.668 -17.869 47.013 1.00 49.12 279 ASN A O 1
ATOM 1932 N N . GLY A 1 280 ? -70.711 -18.613 46.187 1.00 54.69 280 GLY A N 1
ATOM 1933 C CA . GLY A 1 280 ? -71.002 -18.378 44.767 1.00 54.69 280 GLY A CA 1
ATOM 1934 C C . GLY A 1 280 ? -70.297 -17.213 44.057 1.00 54.69 280 GLY A C 1
ATOM 1935 O O . GLY A 1 280 ? -70.607 -16.996 42.887 1.00 54.69 280 GLY A O 1
ATOM 1936 N N . SER A 1 281 ? -69.362 -16.475 44.671 1.00 52.59 281 SER A N 1
ATOM 1937 C CA . SER A 1 281 ? -68.698 -15.361 43.969 1.00 52.59 281 SER A CA 1
ATOM 1938 C C . SER A 1 281 ? -67.373 -15.762 43.300 1.00 52.59 281 SER A C 1
ATOM 1940 O O . SER A 1 281 ? -66.438 -16.260 43.927 1.00 52.59 281 SER A O 1
ATOM 1942 N N . THR A 1 282 ? -67.298 -15.546 41.988 1.00 54.16 282 THR A N 1
ATOM 1943 C CA . THR A 1 282 ? -66.192 -15.924 41.102 1.00 54.16 282 THR A CA 1
ATOM 1944 C C . THR A 1 282 ? -64.927 -15.095 41.357 1.00 54.16 282 THR A C 1
ATOM 1946 O O . THR A 1 282 ? -64.770 -14.016 40.793 1.00 54.16 282 THR A O 1
ATOM 1949 N N . GLY A 1 283 ? -64.013 -15.623 42.174 1.00 53.12 283 GLY A N 1
ATOM 1950 C CA . GLY A 1 283 ? -62.558 -15.629 41.939 1.00 53.12 283 GLY A CA 1
ATOM 1951 C C . GLY A 1 283 ? -61.779 -14.317 41.748 1.00 53.12 283 GLY A C 1
ATOM 1952 O O . GLY A 1 283 ? -60.591 -14.395 41.447 1.00 53.12 283 GLY A O 1
ATOM 1953 N N . THR A 1 284 ? -62.367 -13.129 41.906 1.00 48.69 284 THR A N 1
ATOM 1954 C CA . THR A 1 284 ? -61.638 -11.853 41.803 1.00 48.69 284 THR A CA 1
ATOM 1955 C C . THR A 1 284 ? -61.454 -11.196 43.169 1.00 48.69 284 THR A C 1
ATOM 1957 O O . THR A 1 284 ? -62.341 -11.220 44.024 1.00 48.69 284 THR A O 1
ATOM 1960 N N . MET A 1 285 ? -60.275 -10.605 43.396 1.00 50.69 285 MET A N 1
ATOM 1961 C CA . MET A 1 285 ? -60.033 -9.764 44.569 1.00 50.69 285 MET A CA 1
ATOM 1962 C C . MET A 1 285 ? -60.959 -8.545 44.501 1.00 50.69 285 MET A C 1
ATOM 1964 O O . MET A 1 285 ? -60.941 -7.806 43.519 1.00 50.69 285 MET A O 1
ATOM 1968 N N . THR A 1 286 ? -61.770 -8.325 45.536 1.00 58.41 286 THR A N 1
ATOM 1969 C CA . THR A 1 286 ? -62.677 -7.171 45.610 1.00 58.41 286 THR A CA 1
ATOM 1970 C C . THR A 1 286 ? -62.316 -6.292 46.802 1.00 58.41 286 THR A C 1
ATOM 1972 O O . THR A 1 286 ? -61.976 -6.784 47.875 1.00 58.41 286 THR A O 1
ATOM 1975 N N . THR A 1 287 ? -62.468 -4.972 46.668 1.00 58.62 287 THR A N 1
ATOM 1976 C CA . THR A 1 287 ? -62.344 -4.009 47.782 1.00 58.62 287 THR A CA 1
ATOM 1977 C C . THR A 1 287 ? -63.552 -4.050 48.730 1.00 58.62 287 THR A C 1
ATOM 1979 O O . THR A 1 287 ? -63.780 -3.127 49.508 1.00 58.62 287 THR A O 1
ATOM 1982 N N . LYS A 1 288 ? -64.348 -5.126 48.690 1.00 60.81 288 LYS A N 1
ATOM 1983 C CA . LYS A 1 288 ? -65.619 -5.272 49.408 1.00 60.81 288 LYS A CA 1
ATOM 1984 C C . LYS A 1 288 ? -65.427 -5.144 50.924 1.00 60.81 288 LYS A C 1
ATOM 1986 O O . LYS A 1 288 ? -66.246 -4.503 51.562 1.00 60.81 288 LYS A O 1
ATOM 1991 N N . LEU A 1 289 ? -64.317 -5.635 51.486 1.00 60.75 289 LEU A N 1
ATOM 1992 C CA . LEU A 1 289 ? -63.992 -5.477 52.915 1.00 60.75 289 LEU A CA 1
ATOM 1993 C C . LEU A 1 289 ? -63.661 -4.028 53.308 1.00 60.75 289 LEU A C 1
ATOM 1995 O O . LEU A 1 289 ? -64.072 -3.592 54.378 1.00 60.75 289 LEU A O 1
ATOM 1999 N N . PHE A 1 290 ? -62.989 -3.270 52.434 1.00 62.62 290 PHE A N 1
ATOM 2000 C CA . PHE A 1 290 ? -62.773 -1.829 52.616 1.00 62.62 290 PHE A CA 1
ATOM 2001 C C . PHE A 1 290 ? -64.093 -1.055 52.510 1.00 62.62 290 PHE A C 1
ATOM 2003 O O . PHE A 1 290 ? -64.408 -0.246 53.376 1.00 62.62 290 PHE A O 1
ATOM 2010 N N . ASN A 1 291 ? -64.904 -1.351 51.489 1.00 63.47 291 ASN A N 1
ATOM 2011 C CA . ASN A 1 291 ? -66.202 -0.701 51.277 1.00 63.47 291 ASN A CA 1
ATOM 2012 C C . ASN A 1 291 ? -67.213 -1.018 52.392 1.00 63.47 291 ASN A C 1
ATOM 2014 O O . ASN A 1 291 ? -68.095 -0.211 52.676 1.00 63.47 291 ASN A O 1
ATOM 2018 N N . LEU A 1 292 ? -67.097 -2.190 53.019 1.00 65.94 292 LEU A N 1
ATOM 2019 C CA . LEU A 1 292 ? -67.924 -2.603 54.151 1.00 65.94 292 LEU A CA 1
ATOM 2020 C C . LEU A 1 292 ? -67.343 -2.189 55.513 1.00 65.94 292 LEU A C 1
ATOM 2022 O O . LEU A 1 292 ? -67.994 -2.434 56.524 1.00 65.94 292 LEU A O 1
ATOM 2026 N N . GLY A 1 293 ? -66.166 -1.551 55.553 1.00 61.38 293 GLY A N 1
ATOM 2027 C CA . GLY A 1 293 ? -65.563 -1.014 56.775 1.00 61.38 293 GLY A CA 1
ATOM 2028 C C . GLY A 1 293 ? -64.957 -2.064 57.711 1.00 61.38 293 GLY A C 1
ATOM 2029 O O . GLY A 1 293 ? -64.885 -1.828 58.913 1.00 61.38 293 GLY A O 1
ATOM 2030 N N . TYR A 1 294 ? -64.551 -3.223 57.188 1.00 61.69 294 TYR A N 1
ATOM 2031 C CA . TYR A 1 294 ? -63.999 -4.338 57.971 1.00 61.69 294 TYR A CA 1
ATOM 2032 C C . TYR A 1 294 ? -62.463 -4.365 58.035 1.00 61.69 294 TYR A C 1
ATOM 2034 O O . TYR A 1 294 ? -61.905 -5.299 58.610 1.00 61.69 294 TYR A O 1
ATOM 2042 N N . LEU A 1 295 ? -61.750 -3.384 57.462 1.00 58.22 295 LEU A N 1
ATOM 2043 C CA . LEU A 1 295 ? -60.297 -3.308 57.652 1.00 58.22 295 LEU A CA 1
ATOM 2044 C C . LEU A 1 295 ? -59.945 -2.798 59.061 1.00 58.22 295 LEU A C 1
ATOM 2046 O O . LEU A 1 295 ? -60.731 -2.063 59.664 1.00 58.22 295 LEU A O 1
ATOM 2050 N N . PRO A 1 296 ? -58.753 -3.135 59.592 1.00 50.84 296 PRO A N 1
ATOM 2051 C CA . PRO A 1 296 ? -58.303 -2.625 60.884 1.00 50.84 296 PRO A CA 1
ATOM 2052 C C . PRO A 1 296 ? -58.414 -1.093 60.970 1.00 50.84 296 PRO A C 1
ATOM 2054 O O . PRO A 1 296 ? -57.873 -0.378 60.129 1.00 50.84 296 PRO A O 1
ATOM 2057 N N . GLY A 1 297 ? -59.122 -0.589 61.987 1.00 50.44 297 GLY A N 1
ATOM 2058 C CA . GLY A 1 297 ? -59.362 0.847 62.197 1.00 50.44 297 GLY A CA 1
ATOM 2059 C C . GLY A 1 297 ? -60.609 1.417 61.508 1.00 50.44 297 GLY A C 1
ATOM 2060 O O . GLY A 1 297 ? -60.917 2.591 61.705 1.00 50.44 297 GLY A O 1
ATOM 2061 N N . GLN A 1 298 ? -61.348 0.615 60.741 1.00 59.44 298 GLN A N 1
ATOM 2062 C CA . GLN A 1 298 ? -62.637 1.000 60.167 1.00 59.44 298 GLN A CA 1
ATOM 2063 C C . GLN A 1 298 ? -63.808 0.516 61.040 1.00 59.44 298 GLN A C 1
ATOM 2065 O O . GLN A 1 298 ? -63.675 -0.422 61.825 1.00 59.44 298 GLN A O 1
ATOM 2070 N N . GLN A 1 299 ? -64.959 1.184 60.923 1.00 62.19 299 GLN A N 1
ATOM 2071 C CA . GLN A 1 299 ? -66.212 0.750 61.544 1.00 62.19 299 GLN A CA 1
ATOM 2072 C C . GLN A 1 299 ? -67.094 0.074 60.488 1.00 62.19 299 GLN A C 1
ATOM 2074 O O . GLN A 1 299 ? -67.444 0.732 59.503 1.00 62.19 299 GLN A O 1
ATOM 2079 N N . PRO A 1 300 ? -67.476 -1.202 60.672 1.00 66.06 300 PRO A N 1
ATOM 2080 C CA . PRO A 1 300 ? -68.256 -1.898 59.667 1.00 66.06 300 PRO A CA 1
ATOM 2081 C C . PRO A 1 300 ? -69.663 -1.332 59.482 1.00 66.06 300 PRO A C 1
ATOM 2083 O O . PRO A 1 300 ? -70.339 -0.996 60.454 1.00 66.06 300 PRO A O 1
ATOM 2086 N N . SER A 1 301 ? -70.142 -1.295 58.238 1.00 61.47 301 SER A N 1
ATOM 2087 C CA . SER A 1 301 ? -71.480 -0.786 57.897 1.00 61.47 301 SER A CA 1
ATOM 2088 C C . SER A 1 301 ? -72.608 -1.805 58.104 1.00 61.47 301 SER A C 1
ATOM 2090 O O . SER A 1 301 ? -73.783 -1.441 58.066 1.00 61.47 301 SER A O 1
ATOM 2092 N N . THR A 1 302 ? -72.274 -3.077 58.350 1.00 60.19 302 THR A N 1
ATOM 2093 C CA . THR A 1 302 ? -73.237 -4.148 58.649 1.00 60.19 302 THR A CA 1
ATOM 2094 C C . THR A 1 302 ? -72.758 -5.010 59.823 1.00 60.19 302 THR A C 1
ATOM 2096 O O . THR A 1 302 ? -71.562 -5.191 60.056 1.00 60.19 302 THR A O 1
ATOM 2099 N N . PHE A 1 303 ? -73.697 -5.490 60.639 1.00 57.62 303 PHE A N 1
ATOM 2100 C CA . PHE A 1 303 ? -73.407 -6.131 61.923 1.00 57.62 303 PHE A CA 1
ATOM 2101 C C . PHE A 1 303 ? -73.102 -7.626 61.743 1.00 57.62 303 PHE A C 1
ATOM 2103 O O . PHE A 1 303 ? -74.014 -8.425 61.548 1.00 57.62 303 PHE A O 1
ATOM 2110 N N . LEU A 1 304 ? -71.824 -8.005 61.842 1.00 52.69 304 LEU A N 1
ATOM 2111 C CA . LEU A 1 304 ? -71.385 -9.402 62.019 1.00 52.69 304 LEU A CA 1
ATOM 2112 C C . LEU A 1 304 ? -70.826 -9.671 63.431 1.00 52.69 304 LEU A C 1
ATOM 2114 O O . LEU A 1 304 ? -70.261 -10.730 63.682 1.00 52.69 304 LEU A O 1
ATOM 2118 N N . GLY A 1 305 ? -70.993 -8.733 64.368 1.00 57.44 305 GLY A N 1
ATOM 2119 C CA . GLY A 1 305 ? -70.509 -8.864 65.742 1.00 57.44 305 GLY A CA 1
ATOM 2120 C C . GLY A 1 305 ? -70.127 -7.527 66.376 1.00 57.44 305 GLY A C 1
ATOM 2121 O O . GLY A 1 305 ? -70.350 -6.460 65.803 1.00 57.44 305 GLY A O 1
ATOM 2122 N N . ILE A 1 306 ? -69.560 -7.588 67.583 1.00 54.66 306 ILE A N 1
ATOM 2123 C CA . ILE A 1 306 ? -69.075 -6.414 68.322 1.00 54.66 306 ILE A CA 1
ATOM 2124 C C . ILE A 1 306 ? -67.821 -5.879 67.621 1.00 54.66 306 ILE A C 1
ATOM 2126 O O . ILE A 1 306 ? -66.838 -6.603 67.482 1.00 54.66 306 ILE A O 1
ATOM 2130 N N . ALA A 1 307 ? -67.857 -4.617 67.185 1.00 49.81 307 ALA A N 1
ATOM 2131 C CA . ALA A 1 307 ? -66.701 -3.946 66.601 1.00 49.81 307 ALA A CA 1
ATOM 2132 C C . ALA A 1 307 ? -65.552 -3.884 67.617 1.00 49.81 307 ALA A C 1
ATOM 2134 O O . ALA A 1 307 ? -65.747 -3.475 68.765 1.00 49.81 307 ALA A O 1
ATOM 2135 N N . THR A 1 308 ? -64.351 -4.273 67.197 1.00 49.38 308 THR A N 1
ATOM 2136 C CA . THR A 1 308 ? -63.145 -4.128 68.014 1.00 49.38 308 THR A CA 1
ATOM 2137 C C . THR A 1 308 ? -62.913 -2.637 68.307 1.00 49.38 308 THR A C 1
ATOM 2139 O O . THR A 1 308 ? -63.033 -1.822 67.386 1.00 49.38 308 THR A O 1
ATOM 2142 N N . PRO A 1 309 ? -62.617 -2.242 69.561 1.00 49.47 309 PRO A N 1
ATOM 2143 C CA . PRO A 1 309 ? -62.385 -0.843 69.908 1.00 49.47 309 PRO A CA 1
ATOM 2144 C C . PRO A 1 309 ? -61.303 -0.200 69.035 1.00 49.47 309 PRO A C 1
ATOM 2146 O O . PRO A 1 309 ? -60.295 -0.830 68.716 1.00 49.47 309 PRO A O 1
ATOM 2149 N N . ALA A 1 310 ? -61.506 1.065 68.659 1.00 47.75 310 ALA A N 1
ATOM 2150 C CA . ALA A 1 310 ? -60.505 1.823 67.921 1.00 47.75 310 ALA A CA 1
ATOM 2151 C C . ALA A 1 310 ? -59.262 2.016 68.798 1.00 47.75 310 ALA A C 1
ATOM 2153 O O . ALA A 1 310 ? -59.334 2.596 69.880 1.00 47.75 310 ALA A O 1
ATOM 2154 N N . GLY A 1 311 ? -58.134 1.505 68.318 1.00 45.44 311 GLY A N 1
ATOM 2155 C CA . GLY A 1 311 ? -56.886 1.489 69.061 1.00 45.44 311 GLY A CA 1
ATOM 2156 C C . GLY A 1 311 ? -56.083 0.260 68.684 1.00 45.44 311 GLY A C 1
ATOM 2157 O O . GLY A 1 311 ? -56.216 -0.796 69.291 1.00 45.44 311 GLY A O 1
ATOM 2158 N N . GLN A 1 312 ? -55.204 0.423 67.696 1.00 40.66 312 GLN A N 1
ATOM 2159 C CA . GLN A 1 312 ? -53.904 -0.237 67.797 1.00 40.66 312 GLN A CA 1
ATOM 2160 C C . GLN A 1 312 ? -53.373 0.062 69.211 1.00 40.66 312 GLN A C 1
ATOM 2162 O O . GLN A 1 312 ? -53.503 1.195 69.686 1.00 40.66 312 GLN A O 1
ATOM 2167 N N . PRO A 1 313 ? -52.794 -0.935 69.880 1.00 52.69 313 PRO A N 1
ATOM 2168 C CA . PRO A 1 313 ? -51.359 -0.952 69.709 1.00 52.69 313 PRO A CA 1
ATOM 2169 C C . PRO A 1 313 ? -50.801 -2.366 69.582 1.00 52.69 313 PRO A C 1
ATOM 2171 O O . PRO A 1 313 ? -50.907 -3.200 70.479 1.00 52.69 313 PRO A O 1
ATOM 2174 N N . TYR A 1 314 ? -50.136 -2.606 68.458 1.00 46.94 314 TYR A N 1
ATOM 2175 C CA . TYR A 1 314 ? -49.059 -3.575 68.409 1.00 46.94 314 TYR A CA 1
ATOM 2176 C C . TYR A 1 314 ? -47.722 -2.854 68.587 1.00 46.94 314 TYR A C 1
ATOM 2178 O O . TYR A 1 314 ? -46.925 -2.780 67.658 1.00 46.94 314 TYR A O 1
ATOM 2186 N N . ASP A 1 315 ? -47.480 -2.286 69.768 1.00 46.00 315 ASP A N 1
ATOM 2187 C CA . ASP A 1 315 ? -46.206 -1.641 70.103 1.00 46.00 315 ASP A CA 1
ATOM 2188 C C . ASP A 1 315 ? -45.317 -2.474 71.047 1.00 46.00 315 ASP A C 1
ATOM 2190 O O . ASP A 1 315 ? -44.140 -2.149 71.179 1.00 46.00 315 ASP A O 1
ATOM 2194 N N . THR A 1 316 ? -45.785 -3.602 71.613 1.00 43.78 316 THR A N 1
ATOM 2195 C CA . THR A 1 316 ? -44.916 -4.572 72.325 1.00 43.78 316 THR A CA 1
ATOM 2196 C C . THR A 1 316 ? -45.410 -6.031 72.271 1.00 43.78 316 THR A C 1
ATOM 2198 O O . THR A 1 316 ? -46.593 -6.315 72.427 1.00 43.78 316 THR A O 1
ATOM 2201 N N . ALA A 1 317 ? -44.482 -6.978 72.069 1.00 34.66 317 ALA A N 1
ATOM 2202 C CA . ALA A 1 317 ? -44.725 -8.431 72.075 1.00 34.66 317 ALA A CA 1
ATOM 2203 C C . ALA A 1 317 ? -44.674 -9.037 73.503 1.00 34.66 317 ALA A C 1
ATOM 2205 O O . ALA A 1 317 ? -43.961 -8.482 74.343 1.00 34.66 317 ALA A O 1
ATOM 2206 N N . PRO A 1 318 ? -45.306 -10.207 73.785 1.00 51.28 318 PRO A N 1
ATOM 2207 C CA . PRO A 1 318 ? -46.059 -11.092 72.890 1.00 51.28 318 PRO A CA 1
ATOM 2208 C C . PRO A 1 318 ? -47.588 -11.043 73.090 1.00 51.28 318 PRO A C 1
ATOM 2210 O O . PRO A 1 318 ? -48.108 -10.923 74.199 1.00 51.28 318 PRO A O 1
ATOM 2213 N N . TRP A 1 319 ? -48.301 -11.185 71.972 1.00 48.88 319 TRP A N 1
ATOM 2214 C CA . TRP A 1 319 ? -49.752 -11.072 71.812 1.00 48.88 319 TRP A CA 1
ATOM 2215 C C . TRP A 1 319 ? -50.494 -12.243 72.476 1.00 48.88 319 TRP A C 1
ATOM 2217 O O . TRP A 1 319 ? -50.741 -13.273 71.854 1.00 48.88 319 TRP A O 1
ATOM 2227 N N . PHE A 1 320 ? -50.849 -12.124 73.753 1.00 41.81 320 PHE A N 1
ATOM 2228 C CA . PHE A 1 320 ? -51.642 -13.150 74.436 1.00 41.81 320 PHE A CA 1
ATOM 2229 C C . PHE A 1 320 ? -53.114 -13.103 73.998 1.00 41.81 320 PHE A C 1
ATOM 2231 O O . PHE A 1 320 ? -53.960 -12.507 74.662 1.00 41.81 320 PHE A O 1
ATOM 2238 N N . TYR A 1 321 ? -53.431 -13.773 72.889 1.00 43.00 321 TYR A N 1
ATOM 2239 C CA . TYR A 1 321 ? -54.782 -14.257 72.610 1.00 43.00 321 TYR A CA 1
ATOM 2240 C C . TYR A 1 321 ? -54.891 -15.712 73.084 1.00 43.00 321 TYR A C 1
ATOM 2242 O O . TYR A 1 321 ? -54.111 -16.564 72.672 1.00 43.00 321 TYR A O 1
ATOM 2250 N N . ALA A 1 322 ? -55.847 -15.999 73.970 1.00 43.38 322 ALA A N 1
ATOM 2251 C CA . ALA A 1 322 ? -56.053 -17.323 74.570 1.00 43.38 322 ALA A CA 1
ATOM 2252 C C . ALA A 1 322 ? -57.080 -18.185 73.803 1.00 43.38 322 ALA A C 1
ATOM 2254 O O . ALA A 1 322 ? -57.816 -18.965 74.405 1.00 43.38 322 ALA A O 1
ATOM 2255 N N . GLY A 1 323 ? -57.181 -18.014 72.483 1.00 44.44 323 GLY A N 1
ATOM 2256 C CA . GLY A 1 323 ? -58.006 -18.877 71.636 1.00 44.44 323 GLY A CA 1
ATOM 2257 C C . GLY A 1 323 ? -57.274 -20.165 71.260 1.00 44.44 323 GLY A C 1
ATOM 2258 O O . GLY A 1 323 ? -56.064 -20.156 71.057 1.00 44.44 323 GLY A O 1
ATOM 2259 N N . SER A 1 324 ? -58.005 -21.277 71.156 1.00 38.59 324 SER A N 1
ATOM 2260 C CA . SER A 1 324 ? -57.480 -22.510 70.556 1.00 38.59 324 SER A CA 1
ATOM 2261 C C . SER A 1 324 ? -57.587 -22.417 69.035 1.00 38.59 324 SER A C 1
ATOM 2263 O O . SER A 1 324 ? -58.689 -22.391 68.492 1.00 38.59 324 SER A O 1
ATOM 2265 N N . GLU A 1 325 ? -56.449 -22.351 68.347 1.00 38.97 325 GLU A N 1
ATOM 2266 C CA . GLU A 1 325 ? -56.388 -22.476 66.891 1.00 38.97 325 GLU A CA 1
ATOM 2267 C C . GLU A 1 325 ? -56.386 -23.954 66.468 1.00 38.97 325 GLU A C 1
ATOM 2269 O O . GLU A 1 325 ? -55.451 -24.699 66.763 1.00 38.97 325 GLU A O 1
ATOM 2274 N N . GLY A 1 326 ? -57.412 -24.350 65.706 1.00 42.97 326 GLY A N 1
ATOM 2275 C CA . GLY A 1 326 ? -57.345 -25.482 64.776 1.00 42.97 326 GLY A CA 1
ATOM 2276 C C . GLY A 1 326 ? -57.900 -26.825 65.258 1.00 42.97 326 GLY A C 1
ATOM 2277 O O . GLY A 1 326 ? -57.141 -27.775 65.420 1.00 42.97 326 GLY A O 1
ATOM 2278 N N . ASP A 1 327 ? -59.226 -26.966 65.322 1.00 39.00 327 ASP A N 1
ATOM 2279 C CA . ASP A 1 327 ? -59.884 -28.281 65.245 1.00 39.00 327 ASP A CA 1
ATOM 2280 C C . ASP A 1 327 ? -60.139 -28.648 63.771 1.00 39.00 327 ASP A C 1
ATOM 2282 O O . ASP A 1 327 ? -61.256 -28.515 63.279 1.00 39.00 327 ASP A O 1
ATOM 2286 N N . ALA A 1 328 ? -59.076 -29.028 63.045 1.00 40.56 328 ALA A N 1
ATOM 2287 C CA . ALA A 1 328 ? -59.082 -29.933 61.875 1.00 40.56 328 ALA A CA 1
ATOM 2288 C C . ALA A 1 328 ? -57.744 -29.852 61.108 1.00 40.56 328 ALA A C 1
ATOM 2290 O O . ALA A 1 328 ? -57.649 -29.236 60.047 1.00 40.56 328 ALA A O 1
ATOM 2291 N N . TYR A 1 329 ? -56.698 -30.513 61.607 1.00 41.66 329 TYR A N 1
ATOM 2292 C CA . TYR A 1 329 ? -55.505 -30.781 60.798 1.00 41.66 329 TYR A CA 1
ATOM 2293 C C . TYR A 1 329 ? -55.725 -32.050 59.966 1.00 41.66 329 TYR A C 1
ATOM 2295 O O . TYR A 1 329 ? -55.950 -33.129 60.512 1.00 41.66 329 TYR A O 1
ATOM 2303 N N . THR A 1 330 ? -55.635 -31.936 58.640 1.00 41.69 330 THR A N 1
ATOM 2304 C CA . THR A 1 330 ? -55.537 -33.086 57.724 1.00 41.69 330 THR A CA 1
ATOM 2305 C C . THR A 1 330 ? -54.060 -33.350 57.423 1.00 41.69 330 THR A C 1
ATOM 2307 O O . THR A 1 330 ? -53.324 -32.438 57.055 1.00 41.69 330 THR A O 1
ATOM 2310 N N . THR A 1 331 ? -53.621 -34.601 57.561 1.00 40.84 331 THR A N 1
ATOM 2311 C CA . THR A 1 331 ? -52.238 -35.064 57.341 1.00 40.84 331 THR A CA 1
ATOM 2312 C C . THR A 1 331 ? -51.953 -35.493 55.894 1.00 40.84 331 THR A C 1
ATOM 2314 O O . THR A 1 331 ? -51.026 -36.259 55.643 1.00 40.84 331 THR A O 1
ATOM 2317 N N . ALA A 1 332 ? -52.720 -35.014 54.913 1.00 39.97 332 ALA A N 1
ATOM 2318 C CA . ALA A 1 332 ? -52.657 -35.514 53.537 1.00 39.97 332 ALA A CA 1
ATOM 2319 C C . ALA A 1 332 ? -51.586 -34.871 52.627 1.00 39.97 332 ALA A C 1
ATOM 2321 O O . ALA A 1 332 ? -51.714 -34.963 51.409 1.00 39.97 332 ALA A O 1
ATOM 2322 N N . LEU A 1 333 ? -50.521 -34.254 53.156 1.00 41.78 333 LEU A N 1
ATOM 2323 C CA . LEU A 1 333 ? -49.383 -33.807 52.338 1.00 41.78 333 LEU A CA 1
ATOM 2324 C C . LEU A 1 333 ? -48.058 -34.197 53.002 1.00 41.78 333 LEU A C 1
ATOM 2326 O O . LEU A 1 333 ? -47.773 -33.833 54.142 1.00 41.78 333 LEU A O 1
ATOM 2330 N N . GLY A 1 334 ? -47.281 -35.002 52.276 1.00 37.88 334 GLY A N 1
ATOM 2331 C CA . GLY A 1 334 ? -46.014 -35.577 52.710 1.00 37.88 334 GLY A CA 1
ATOM 2332 C C . GLY A 1 334 ? -44.942 -34.544 53.062 1.00 37.88 334 GLY A C 1
ATOM 2333 O O . GLY A 1 334 ? -45.038 -33.353 52.773 1.00 37.88 334 GLY A O 1
ATOM 2334 N N . SER A 1 335 ? -43.899 -35.041 53.720 1.00 47.88 335 SER A N 1
ATOM 2335 C CA . SER A 1 335 ? -42.747 -34.291 54.212 1.00 47.88 335 SER A CA 1
ATOM 2336 C C . SER A 1 335 ? -42.130 -33.395 53.134 1.00 47.88 335 SER A C 1
ATOM 2338 O O . SER A 1 335 ? -41.491 -33.938 52.240 1.00 47.88 335 SER A O 1
ATOM 2340 N N . GLN A 1 336 ? -42.326 -32.069 53.235 1.00 44.66 336 GLN A N 1
ATOM 2341 C CA . GLN A 1 336 ? -41.373 -30.967 52.926 1.00 44.66 336 GLN A CA 1
ATOM 2342 C C . GLN A 1 336 ? -42.029 -29.560 52.877 1.00 44.66 336 GLN A C 1
ATOM 2344 O O . GLN A 1 336 ? -41.455 -28.619 52.339 1.00 44.66 336 GLN A O 1
ATOM 2349 N N . SER A 1 337 ? -43.192 -29.330 53.499 1.00 36.56 337 SER A N 1
ATOM 2350 C CA . SER A 1 337 ? -43.608 -27.957 53.834 1.00 36.56 337 SER A CA 1
ATOM 2351 C C . SER A 1 337 ? -44.455 -27.920 55.095 1.00 36.56 337 SER A C 1
ATOM 2353 O O . SER A 1 337 ? -45.592 -28.378 55.124 1.00 36.56 337 SER A O 1
ATOM 2355 N N . ARG A 1 338 ? -43.863 -27.383 56.163 1.00 37.25 338 ARG A N 1
ATOM 2356 C CA . ARG A 1 338 ? -44.565 -27.013 57.390 1.00 37.25 338 ARG A CA 1
ATOM 2357 C C . ARG A 1 338 ? -44.929 -25.538 57.266 1.00 37.25 338 ARG A C 1
ATOM 2359 O O . ARG A 1 338 ? -44.119 -24.686 57.612 1.00 37.25 338 ARG A O 1
ATOM 2366 N N . ILE A 1 339 ? -46.117 -25.240 56.749 1.00 34.66 339 ILE A N 1
ATOM 2367 C CA . ILE A 1 339 ? -46.667 -23.883 56.799 1.00 34.66 339 ILE A CA 1
ATOM 2368 C C . ILE A 1 339 ? -47.523 -23.813 58.061 1.00 34.66 339 ILE A C 1
ATOM 2370 O O . ILE A 1 339 ? -48.620 -24.360 58.123 1.00 34.66 339 ILE A O 1
ATOM 2374 N N . SER A 1 340 ? -46.953 -23.205 59.101 1.00 31.95 340 SER A N 1
ATOM 2375 C CA . SER A 1 340 ? -47.705 -22.751 60.266 1.00 31.95 340 SER A CA 1
ATOM 2376 C C . SER A 1 340 ? -48.511 -21.541 59.830 1.00 31.95 340 SER A C 1
ATOM 2378 O O . SER A 1 340 ? -47.929 -20.531 59.437 1.00 31.95 340 SER A O 1
ATOM 2380 N N . ASN A 1 341 ? -49.832 -21.636 59.911 1.00 41.81 341 ASN A N 1
ATOM 2381 C CA . ASN A 1 341 ? -50.704 -20.491 59.726 1.00 41.81 341 ASN A CA 1
ATOM 2382 C C . ASN A 1 341 ? -50.688 -19.672 61.023 1.00 41.81 341 ASN A C 1
ATOM 2384 O O . ASN A 1 341 ? -51.555 -19.829 61.865 1.00 41.81 341 ASN A O 1
ATOM 2388 N N . GLN A 1 342 ? -49.635 -18.881 61.228 1.00 32.41 342 GLN A N 1
ATOM 2389 C CA . GLN A 1 342 ? -49.612 -17.790 62.201 1.00 32.41 342 GLN A CA 1
ATOM 2390 C C . GLN A 1 342 ? -48.668 -16.705 61.684 1.00 32.41 342 GLN A C 1
ATOM 2392 O O . GLN A 1 342 ? -47.501 -16.982 61.418 1.00 32.41 342 GLN A O 1
ATOM 2397 N N . TYR A 1 343 ? -49.216 -15.498 61.524 1.00 39.19 343 TYR A N 1
ATOM 2398 C CA . TYR A 1 343 ? -48.551 -14.205 61.337 1.00 39.19 343 TYR A CA 1
ATOM 2399 C C . TYR A 1 343 ? -47.094 -14.239 60.851 1.00 39.19 343 TYR A C 1
ATOM 2401 O O . TYR A 1 343 ? -46.172 -14.466 61.632 1.00 39.19 343 TYR A O 1
ATOM 2409 N N . ASN A 1 344 ? -46.920 -13.914 59.563 1.00 33.72 344 ASN A N 1
ATOM 2410 C CA . ASN A 1 344 ? -45.678 -13.521 58.884 1.00 33.72 344 ASN A CA 1
ATOM 2411 C C . ASN A 1 344 ? -44.490 -13.239 59.821 1.00 33.72 344 ASN A C 1
ATOM 2413 O O . ASN A 1 344 ? -44.236 -12.105 60.230 1.00 33.72 344 ASN A O 1
ATOM 2417 N N . ARG A 1 345 ? -43.717 -14.289 60.102 1.00 31.34 345 ARG A N 1
ATOM 2418 C CA . ARG A 1 345 ? -42.387 -14.201 60.692 1.00 31.34 345 ARG A CA 1
ATOM 2419 C C . ARG A 1 345 ? -41.380 -14.164 59.547 1.00 31.34 345 ARG A C 1
ATOM 2421 O O . ARG A 1 345 ? -41.092 -15.190 58.940 1.00 31.34 345 ARG A O 1
ATOM 2428 N N . LEU A 1 346 ? -40.842 -12.982 59.258 1.00 32.31 346 LEU A N 1
ATOM 2429 C CA . LEU A 1 346 ? -39.614 -12.854 58.476 1.00 32.31 346 LEU A CA 1
ATOM 2430 C C . LEU A 1 346 ? -38.453 -13.365 59.338 1.00 32.31 346 LEU A C 1
ATOM 2432 O O . LEU A 1 346 ? -38.131 -12.779 60.370 1.00 32.31 346 LEU A O 1
ATOM 2436 N N . GLY A 1 347 ? -37.850 -14.475 58.928 1.00 29.19 347 GLY A N 1
ATOM 2437 C CA . GLY A 1 347 ? -36.542 -14.917 59.394 1.00 29.19 347 GLY A CA 1
ATOM 2438 C C . GLY A 1 347 ? -35.656 -15.109 58.174 1.00 29.19 347 GLY A C 1
ATOM 2439 O O . GLY A 1 347 ? -35.931 -15.992 57.368 1.00 29.19 347 GLY A O 1
ATOM 2440 N N . PHE A 1 348 ? -34.637 -14.263 58.029 1.00 35.84 348 PHE A N 1
ATOM 2441 C CA . PHE A 1 348 ? -33.558 -14.479 57.071 1.00 35.84 348 PHE A CA 1
ATOM 2442 C C . PHE A 1 348 ? -32.556 -15.473 57.667 1.00 35.84 348 PHE A C 1
ATOM 2444 O O . PHE A 1 348 ? -32.090 -15.287 58.794 1.00 35.84 348 PHE A O 1
ATOM 2451 N N . GLY A 1 349 ? -32.253 -16.506 56.888 1.00 32.69 349 GLY A N 1
ATOM 2452 C CA . GLY A 1 349 ? -31.063 -17.345 56.946 1.00 32.69 349 GLY A CA 1
ATOM 2453 C C . GLY A 1 349 ? -30.565 -17.523 55.522 1.00 32.69 349 GLY A C 1
ATOM 2454 O O . GLY A 1 349 ? -31.433 -17.531 54.618 1.00 32.69 349 GLY A O 1
#

pLDDT: mean 80.92, std 20.71, range [29.19, 98.56]